Protein AF-A0A7R8W9M3-F1 (afdb_monomer)

Sequence (326 aa):
MIRNVHEIPLLMRVLDDRVNYGVFLDDASSVLLLQHLIQRENFGDAARASTFLMLQEELDLNPMATTLSLLACHLAVRRGSAVEADEGAKPGLFWEYEEPPAEEEDEENVEYRKIKALESNALLNHPLWLARVEGVRNSLKGVHKGPGASRELSFMSIPYFDDHFDLRQPRHLVGKTLVEVCPVIPDLPVGDDSTKATLVASSKLLGFALWEKKDLLLKAVEDAKTTPVHPDIQQVLGQYIEGIEDDLKELKVDPSLPNPEEMCLSLHKEMEALHGEKVVQEIGELYDEFVARRKREVARELEATKLRSRMEKVKETKEELLDKER

Structure (mmCIF, N/CA/C/O backbone):
data_AF-A0A7R8W9M3-F1
#
_entry.id   AF-A0A7R8W9M3-F1
#
loop_
_atom_site.group_PDB
_atom_site.id
_atom_site.type_symbol
_atom_site.label_atom_id
_atom_site.label_alt_id
_atom_site.label_comp_id
_atom_site.label_asym_id
_atom_site.label_entity_id
_atom_site.label_seq_id
_atom_site.pdbx_PDB_ins_code
_atom_site.Cartn_x
_atom_site.Cartn_y
_atom_site.Cartn_z
_atom_site.occupancy
_atom_site.B_iso_or_equiv
_atom_site.auth_seq_id
_atom_site.auth_comp_id
_atom_site.auth_asym_id
_atom_site.auth_atom_id
_atom_site.pdbx_PDB_model_num
ATOM 1 N N . MET A 1 1 ? 6.660 10.475 -12.262 1.00 42.34 1 MET A N 1
ATOM 2 C CA . MET A 1 1 ? 5.883 11.707 -12.557 1.00 42.34 1 MET A CA 1
ATOM 3 C C . MET A 1 1 ? 4.853 11.407 -13.647 1.00 42.34 1 MET A C 1
ATOM 5 O O . MET A 1 1 ? 5.141 11.610 -14.820 1.00 42.34 1 MET A O 1
ATOM 9 N N . ILE A 1 2 ? 3.684 10.892 -13.258 1.00 39.78 2 ILE A N 1
ATOM 10 C CA . ILE A 1 2 ? 2.547 10.630 -14.161 1.00 39.78 2 ILE A CA 1
ATOM 11 C C . ILE A 1 2 ? 1.948 11.990 -14.546 1.00 39.78 2 ILE A C 1
ATOM 13 O O . ILE A 1 2 ? 1.657 12.788 -13.651 1.00 39.78 2 ILE A O 1
ATOM 17 N N . ARG A 1 3 ? 1.846 12.312 -15.843 1.00 42.97 3 ARG A N 1
ATOM 18 C CA . ARG A 1 3 ? 1.482 13.677 -16.286 1.00 42.97 3 ARG A CA 1
ATOM 19 C C . ARG A 1 3 ? 0.061 13.790 -16.819 1.00 42.97 3 ARG A C 1
ATOM 21 O O . ARG A 1 3 ? -0.487 14.887 -16.751 1.00 42.97 3 ARG A O 1
ATOM 28 N N . ASN A 1 4 ? -0.555 12.701 -17.273 1.00 46.53 4 ASN A N 1
ATOM 29 C CA . ASN A 1 4 ? -1.932 12.717 -17.764 1.00 46.53 4 ASN A CA 1
ATOM 30 C C . ASN A 1 4 ? -2.865 11.924 -16.838 1.00 46.53 4 ASN A C 1
ATOM 32 O O . ASN A 1 4 ? -2.489 10.901 -16.275 1.00 46.53 4 ASN A O 1
ATOM 36 N N . VAL A 1 5 ? -4.112 12.379 -16.683 1.00 47.56 5 VAL A N 1
ATOM 37 C CA . VAL A 1 5 ? -5.127 11.666 -15.877 1.00 47.56 5 VAL A CA 1
ATOM 38 C C . VAL A 1 5 ? -5.456 10.297 -16.492 1.00 47.56 5 VAL A C 1
ATOM 40 O O . VAL A 1 5 ? -5.626 9.319 -15.774 1.00 47.56 5 VAL A O 1
ATOM 43 N N . HIS A 1 6 ? -5.426 10.206 -17.824 1.00 54.31 6 HIS A N 1
ATOM 44 C CA . HIS A 1 6 ? -5.689 8.987 -18.597 1.00 54.31 6 HIS A CA 1
ATOM 45 C C . HIS A 1 6 ? -4.606 7.892 -18.474 1.00 54.31 6 HIS A C 1
ATOM 47 O O . HIS A 1 6 ? -4.793 6.802 -19.003 1.00 54.31 6 HIS A O 1
ATOM 53 N N . GLU A 1 7 ? -3.478 8.157 -17.804 1.00 75.44 7 GLU A N 1
ATOM 54 C CA . GLU A 1 7 ? -2.388 7.181 -17.627 1.00 75.44 7 GLU A CA 1
ATOM 55 C C . GLU A 1 7 ? -2.616 6.236 -16.432 1.00 75.44 7 GLU A C 1
ATOM 57 O O . GLU A 1 7 ? -2.042 5.149 -16.415 1.00 75.44 7 GLU A O 1
ATOM 62 N N . ILE A 1 8 ? -3.464 6.603 -15.458 1.00 82.69 8 ILE A N 1
ATOM 63 C CA . ILE A 1 8 ? -3.696 5.781 -14.254 1.00 82.69 8 ILE A CA 1
ATOM 64 C C . ILE A 1 8 ? -4.368 4.436 -14.589 1.00 82.69 8 ILE A C 1
ATOM 66 O O . ILE A 1 8 ? -3.792 3.421 -14.212 1.00 82.69 8 ILE A O 1
ATOM 70 N N . PRO A 1 9 ? -5.489 4.357 -15.340 1.00 82.62 9 PRO A N 1
ATOM 71 C CA . PRO A 1 9 ? -6.129 3.066 -15.628 1.00 82.62 9 PRO A CA 1
ATOM 72 C C . PRO A 1 9 ? -5.221 2.097 -16.400 1.00 82.62 9 PRO A C 1
ATOM 74 O O . PRO A 1 9 ? -5.269 0.889 -16.184 1.00 82.62 9 PRO A O 1
ATOM 77 N N . LEU A 1 10 ? -4.347 2.626 -17.266 1.00 84.75 10 LEU A N 1
ATOM 78 C CA . LEU A 1 10 ? -3.336 1.831 -17.964 1.00 84.75 10 LEU A CA 1
ATOM 79 C C . LEU A 1 10 ? -2.267 1.296 -16.999 1.00 84.75 10 LEU A C 1
ATOM 81 O O . LEU A 1 10 ? -1.877 0.138 -17.119 1.00 84.75 10 LEU A O 1
ATOM 85 N N . LEU A 1 11 ? -1.809 2.112 -16.044 1.00 87.56 11 LEU A N 1
ATOM 86 C CA . LEU A 1 11 ? -0.865 1.672 -15.016 1.00 87.56 11 LEU A CA 1
ATOM 87 C C . LEU A 1 11 ? -1.485 0.614 -14.095 1.00 87.56 11 LEU A C 1
ATOM 89 O O . LEU A 1 11 ? -0.842 -0.401 -13.851 1.00 87.56 11 LEU A O 1
ATOM 93 N N . MET A 1 12 ? -2.725 0.808 -13.633 1.00 87.56 12 MET A N 1
ATOM 94 C CA . MET A 1 12 ? -3.391 -0.178 -12.774 1.00 87.56 12 MET A CA 1
ATOM 95 C C . MET A 1 12 ? -3.544 -1.518 -13.503 1.00 87.56 12 MET A C 1
ATOM 97 O O . MET A 1 12 ? -3.095 -2.527 -12.974 1.00 87.56 12 MET A O 1
ATOM 101 N N . ARG A 1 13 ? -3.998 -1.518 -14.768 1.00 85.56 13 ARG A N 1
ATOM 102 C CA . ARG A 1 13 ? -4.059 -2.729 -15.613 1.00 85.56 13 ARG A CA 1
ATOM 103 C C . ARG A 1 13 ? -2.704 -3.437 -15.767 1.00 85.56 13 ARG A C 1
ATOM 105 O O . ARG A 1 13 ? -2.656 -4.663 -15.782 1.00 85.56 13 ARG A O 1
ATOM 112 N N . VAL A 1 14 ? -1.608 -2.685 -15.885 1.00 86.12 14 VAL A N 1
ATOM 113 C CA . VAL A 1 14 ? -0.243 -3.242 -15.979 1.00 86.12 14 VAL A CA 1
ATOM 114 C C . VAL A 1 14 ? 0.230 -3.865 -14.657 1.00 86.12 14 VAL A C 1
ATOM 116 O O . VAL A 1 14 ? 1.037 -4.788 -14.689 1.00 86.12 14 VAL A O 1
ATOM 119 N N . LEU A 1 15 ? -0.273 -3.399 -13.509 1.00 88.69 15 LEU A N 1
ATOM 120 C CA . LEU A 1 15 ? 0.052 -3.938 -12.180 1.00 88.69 15 LEU A CA 1
ATOM 121 C C . LEU A 1 15 ? -0.881 -5.092 -11.756 1.00 88.69 15 LEU A C 1
ATOM 123 O O . LEU A 1 15 ? -0.443 -6.037 -11.090 1.00 88.69 15 LEU A O 1
ATOM 127 N N . ASP A 1 16 ? -2.147 -5.057 -12.184 1.00 84.38 16 ASP A N 1
ATOM 128 C CA . ASP A 1 16 ? -3.073 -6.189 -12.086 1.00 84.38 16 ASP A CA 1
ATOM 129 C C . ASP A 1 16 ? -2.479 -7.412 -12.815 1.00 84.38 16 ASP A C 1
ATOM 131 O O . ASP A 1 16 ? -2.391 -8.486 -12.218 1.00 84.38 16 ASP A O 1
ATOM 135 N N . ASP A 1 17 ? -1.931 -7.218 -14.026 1.00 82.62 17 ASP A N 1
ATOM 136 C CA . ASP A 1 17 ? -1.156 -8.223 -14.778 1.00 82.62 17 ASP A CA 1
ATOM 137 C C . ASP A 1 17 ? 0.379 -8.008 -14.709 1.00 82.62 17 ASP A C 1
ATOM 139 O O . ASP A 1 17 ? 1.125 -8.117 -15.690 1.00 82.62 17 ASP A O 1
ATOM 143 N N . ARG A 1 18 ? 0.885 -7.714 -13.504 1.00 85.12 18 ARG A N 1
ATOM 144 C CA . ARG A 1 18 ? 2.330 -7.553 -13.229 1.00 85.12 18 ARG A CA 1
ATOM 145 C C . ARG A 1 18 ? 3.194 -8.736 -13.675 1.00 85.12 18 ARG A C 1
ATOM 147 O O . ARG A 1 18 ? 4.379 -8.548 -13.948 1.00 85.12 18 ARG A O 1
ATOM 154 N N . VAL A 1 19 ? 2.619 -9.940 -13.766 1.00 81.88 19 VAL A N 1
ATOM 155 C CA . VAL A 1 19 ? 3.333 -11.169 -14.142 1.00 81.88 19 VAL A CA 1
ATOM 156 C C . VAL A 1 19 ? 3.655 -11.188 -15.637 1.00 81.88 19 VAL A C 1
ATOM 158 O O . VAL A 1 19 ? 4.823 -11.368 -15.983 1.00 81.88 19 VAL A O 1
ATOM 161 N N . ASN A 1 20 ? 2.679 -10.940 -16.521 1.00 80.94 20 ASN A N 1
ATOM 162 C CA . ASN A 1 20 ? 2.933 -10.940 -17.967 1.00 80.94 20 ASN A CA 1
ATOM 163 C C . ASN A 1 20 ? 3.687 -9.684 -18.424 1.00 80.94 20 ASN A C 1
ATOM 165 O O . ASN A 1 20 ? 4.543 -9.762 -19.308 1.00 80.94 20 ASN A O 1
ATOM 169 N N . TYR A 1 21 ? 3.420 -8.525 -17.808 1.00 82.50 21 TYR A N 1
ATOM 170 C CA . TYR A 1 21 ? 4.165 -7.296 -18.107 1.00 82.50 21 TYR A CA 1
ATOM 171 C C . TYR A 1 21 ? 5.568 -7.262 -17.479 1.00 82.50 21 TYR A C 1
ATOM 173 O O . TYR A 1 21 ? 6.423 -6.508 -17.951 1.00 82.50 21 TYR A O 1
ATOM 181 N N . GLY A 1 22 ? 5.826 -8.055 -16.433 1.00 85.12 22 GLY A N 1
ATOM 182 C CA . GLY A 1 22 ? 7.075 -8.021 -15.667 1.00 85.12 22 GLY A CA 1
ATOM 183 C C . GLY A 1 22 ? 7.287 -6.704 -14.908 1.00 85.12 22 GLY A C 1
ATOM 184 O O . GLY A 1 22 ? 8.431 -6.282 -14.727 1.00 85.12 22 GLY A O 1
ATOM 185 N N . VAL A 1 23 ? 6.199 -6.027 -14.520 1.00 86.88 23 VAL A N 1
ATOM 186 C CA . VAL A 1 23 ? 6.211 -4.705 -13.872 1.00 86.88 23 VAL A CA 1
ATOM 187 C C . VAL A 1 23 ? 5.703 -4.834 -12.444 1.00 86.88 23 VAL A C 1
ATOM 189 O O . VAL A 1 23 ? 4.504 -4.890 -12.195 1.00 86.88 23 VAL A O 1
ATOM 192 N N . PHE A 1 24 ? 6.648 -4.851 -11.517 1.00 88.75 24 PHE A N 1
ATOM 193 C CA . PHE A 1 24 ? 6.421 -4.849 -10.077 1.00 88.75 24 PHE A CA 1
ATOM 194 C C . PHE A 1 24 ? 6.578 -3.422 -9.538 1.00 88.75 24 PHE A C 1
ATOM 196 O O . PHE A 1 24 ? 7.107 -2.549 -10.238 1.00 88.75 24 PHE A O 1
ATOM 203 N N . LEU A 1 25 ? 6.077 -3.161 -8.330 1.00 88.69 25 LEU A N 1
ATOM 204 C CA . LEU A 1 25 ? 6.383 -1.900 -7.653 1.00 88.69 25 LEU A CA 1
ATOM 205 C C . LEU A 1 25 ? 7.776 -2.005 -7.013 1.00 88.69 25 LEU A C 1
ATOM 207 O O . LEU A 1 25 ? 8.349 -3.083 -6.916 1.00 88.69 25 LEU A O 1
ATOM 211 N N . ASP A 1 26 ? 8.340 -0.860 -6.647 1.00 86.56 26 ASP A N 1
ATOM 212 C CA . ASP A 1 26 ? 9.537 -0.768 -5.815 1.00 86.56 26 ASP A CA 1
ATOM 213 C C . ASP A 1 26 ? 9.302 0.281 -4.718 1.00 86.56 26 ASP A C 1
ATOM 215 O O . ASP A 1 26 ? 8.290 0.996 -4.729 1.00 86.56 26 ASP A O 1
ATOM 219 N N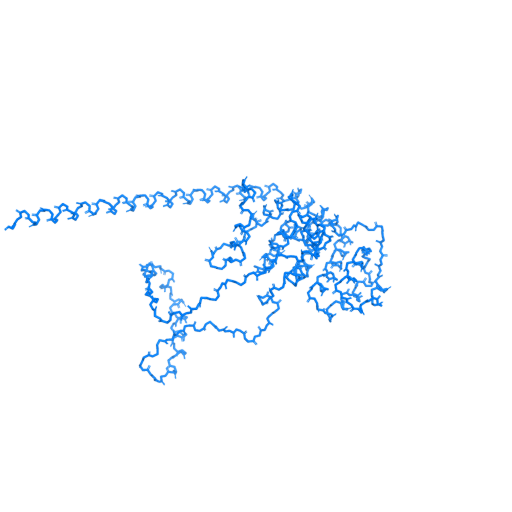 . ASP A 1 27 ? 10.229 0.394 -3.769 1.00 83.50 27 ASP A N 1
ATOM 220 C CA . ASP A 1 27 ? 10.124 1.298 -2.617 1.00 83.50 27 ASP A CA 1
ATOM 221 C C . ASP A 1 27 ? 9.813 2.757 -2.974 1.00 83.50 27 ASP A C 1
ATOM 223 O O . ASP A 1 27 ? 9.084 3.459 -2.268 1.00 83.50 27 ASP A O 1
ATOM 227 N N . ALA A 1 28 ? 10.377 3.215 -4.086 1.00 84.75 28 ALA A N 1
ATOM 228 C CA . ALA A 1 28 ? 10.216 4.562 -4.604 1.00 84.75 28 ALA A CA 1
ATOM 229 C C . ALA A 1 28 ? 8.865 4.727 -5.321 1.00 84.75 28 ALA A C 1
ATOM 231 O O . ALA A 1 28 ? 8.142 5.708 -5.121 1.00 84.75 28 ALA A O 1
ATOM 232 N N . SER A 1 29 ? 8.519 3.763 -6.171 1.00 87.25 29 SER A N 1
ATOM 233 C CA . SER A 1 29 ? 7.345 3.793 -7.044 1.00 87.25 29 SER A CA 1
ATOM 234 C C . SER A 1 29 ? 6.049 3.542 -6.280 1.00 87.25 29 SER A C 1
ATOM 236 O O . SER A 1 29 ? 5.032 4.150 -6.609 1.00 87.25 29 SER A O 1
ATOM 238 N N . SER A 1 30 ? 6.084 2.701 -5.245 1.00 90.38 30 SER A N 1
ATOM 239 C CA . SER A 1 30 ? 4.962 2.427 -4.342 1.00 90.38 30 SER A CA 1
ATOM 240 C C . SER A 1 30 ? 4.532 3.683 -3.578 1.00 90.38 30 SER A C 1
ATOM 242 O O . SER A 1 30 ? 3.376 4.097 -3.681 1.00 90.38 30 SER A O 1
ATOM 244 N N . VAL A 1 31 ? 5.475 4.355 -2.907 1.00 90.88 31 VAL A N 1
ATOM 245 C CA . VAL A 1 31 ? 5.261 5.636 -2.212 1.00 90.88 31 VAL A CA 1
ATOM 246 C C . VAL A 1 31 ? 4.723 6.694 -3.178 1.00 90.88 31 VAL A C 1
ATOM 248 O O . VAL A 1 31 ? 3.692 7.309 -2.903 1.00 90.88 31 VAL A O 1
ATOM 251 N N . LEU A 1 32 ? 5.364 6.872 -4.340 1.00 89.81 32 LEU A N 1
ATOM 252 C CA . LEU A 1 32 ? 4.928 7.847 -5.347 1.00 89.81 32 LEU A CA 1
ATOM 253 C C . LEU A 1 32 ? 3.525 7.557 -5.901 1.00 89.81 32 LEU A C 1
ATOM 255 O O . LEU A 1 32 ? 2.772 8.499 -6.154 1.00 89.81 32 LEU A O 1
ATOM 259 N N . LEU A 1 33 ? 3.169 6.287 -6.113 1.00 91.69 33 LEU A N 1
ATOM 260 C CA . LEU A 1 33 ? 1.856 5.887 -6.621 1.00 91.69 33 LEU A CA 1
ATOM 261 C C . LEU A 1 33 ? 0.769 6.107 -5.564 1.00 91.69 33 LEU A C 1
ATOM 263 O O . LEU A 1 33 ? -0.219 6.787 -5.843 1.00 91.69 33 LEU A O 1
ATOM 267 N N . LEU A 1 34 ? 0.972 5.598 -4.347 1.00 93.00 34 LEU A N 1
ATOM 268 C CA . LEU A 1 34 ? 0.023 5.739 -3.242 1.00 93.00 34 LEU A CA 1
ATOM 269 C C . LEU A 1 34 ? -0.213 7.213 -2.892 1.00 93.00 34 LEU A C 1
ATOM 271 O O . LEU A 1 34 ? -1.363 7.650 -2.827 1.00 93.00 34 LEU A O 1
ATOM 275 N N . GLN A 1 35 ? 0.855 8.007 -2.746 1.00 92.50 35 GLN A N 1
ATOM 276 C CA . GLN A 1 35 ? 0.739 9.433 -2.437 1.00 92.50 35 GLN A CA 1
ATOM 277 C C . GLN A 1 35 ? -0.014 10.187 -3.551 1.00 92.50 35 GLN A C 1
ATOM 279 O O . GLN A 1 35 ? -0.889 10.999 -3.257 1.00 92.50 35 GLN A O 1
ATOM 284 N N . HIS A 1 36 ? 0.249 9.876 -4.828 1.00 91.31 36 HIS A N 1
ATOM 285 C CA . HIS A 1 36 ? -0.440 10.487 -5.972 1.00 91.31 36 HIS A CA 1
ATOM 286 C C . HIS A 1 36 ? -1.930 10.116 -6.067 1.00 91.31 36 HIS A C 1
ATOM 288 O O . HIS A 1 36 ? -2.743 10.956 -6.456 1.00 91.31 36 HIS A O 1
ATOM 294 N N . LEU A 1 37 ? -2.298 8.878 -5.723 1.00 90.69 37 LEU A N 1
ATOM 295 C CA . LEU A 1 37 ? -3.688 8.412 -5.741 1.00 90.69 37 LEU A CA 1
ATOM 296 C C . LEU A 1 37 ? -4.494 8.993 -4.570 1.00 90.69 37 LEU A C 1
ATOM 298 O O . LEU A 1 37 ? -5.593 9.503 -4.788 1.00 90.69 37 LEU A O 1
ATOM 302 N N . ILE A 1 38 ? -3.916 9.027 -3.362 1.00 90.81 38 ILE A N 1
ATOM 303 C CA . ILE A 1 38 ? -4.526 9.656 -2.177 1.00 90.81 38 ILE A CA 1
ATOM 304 C C . ILE A 1 38 ? -4.704 11.169 -2.390 1.00 90.81 38 ILE A C 1
ATOM 306 O O . ILE A 1 38 ? -5.781 11.695 -2.120 1.00 90.81 38 ILE A O 1
ATOM 310 N N . GLN A 1 39 ? -3.707 11.868 -2.953 1.00 90.50 39 GLN A N 1
ATOM 311 C CA . GLN A 1 39 ? -3.808 13.297 -3.312 1.00 90.50 39 GLN A CA 1
ATOM 312 C C . GLN A 1 39 ? -4.867 13.601 -4.390 1.00 90.50 39 GLN A C 1
ATOM 314 O O . GLN A 1 39 ? -5.229 14.762 -4.578 1.00 90.50 39 GLN A O 1
ATOM 319 N N . ARG A 1 40 ? -5.349 12.583 -5.114 1.00 87.81 40 ARG A N 1
ATOM 320 C CA . ARG A 1 40 ? -6.424 12.683 -6.116 1.00 87.81 40 ARG A CA 1
ATOM 321 C C . ARG A 1 40 ? -7.765 12.135 -5.625 1.00 87.81 40 ARG A C 1
ATOM 323 O O . ARG A 1 40 ? -8.676 11.989 -6.431 1.00 87.81 40 ARG A O 1
ATOM 330 N N . GLU A 1 41 ? -7.864 11.800 -4.339 1.00 88.44 41 GLU A N 1
ATOM 331 C CA . GLU A 1 41 ? -9.035 11.179 -3.703 1.00 88.44 41 GLU A CA 1
ATOM 332 C C . GLU A 1 41 ? -9.476 9.839 -4.336 1.00 88.44 41 GLU A C 1
ATOM 334 O O . GLU A 1 41 ? -10.544 9.306 -4.033 1.00 88.44 41 GLU A O 1
ATOM 339 N N . ASN A 1 42 ? -8.614 9.225 -5.160 1.00 87.50 42 ASN A N 1
ATOM 340 C CA . ASN A 1 42 ? -8.830 7.897 -5.729 1.00 87.50 42 ASN A CA 1
ATOM 341 C C . ASN A 1 42 ? -8.380 6.826 -4.725 1.00 87.50 42 ASN A C 1
ATOM 343 O O . ASN A 1 42 ? -7.365 6.143 -4.889 1.00 87.50 42 ASN A O 1
ATOM 347 N N . PHE A 1 43 ? -9.146 6.711 -3.641 1.00 88.62 43 PHE A N 1
ATOM 348 C CA . PHE A 1 43 ? -8.869 5.764 -2.563 1.00 88.62 43 PHE A CA 1
ATOM 349 C C . PHE A 1 43 ? -9.020 4.303 -3.022 1.00 88.62 43 PHE A C 1
ATOM 351 O O . PHE A 1 43 ? -8.324 3.433 -2.507 1.00 88.62 43 PHE A O 1
ATOM 358 N N . GLY A 1 44 ? -9.868 4.035 -4.026 1.00 86.44 44 GLY A N 1
ATOM 359 C CA . GLY A 1 44 ? -10.060 2.699 -4.599 1.00 86.44 44 GLY A CA 1
ATOM 360 C C . GLY A 1 44 ? -8.785 2.144 -5.238 1.00 86.44 44 GLY A C 1
ATOM 361 O O . GLY A 1 44 ? -8.326 1.068 -4.852 1.00 86.44 44 GLY A O 1
ATOM 362 N N . ASP A 1 45 ? -8.160 2.898 -6.148 1.00 88.69 45 ASP A N 1
ATOM 363 C CA . ASP A 1 45 ? -6.888 2.476 -6.745 1.00 88.69 45 ASP A CA 1
ATOM 364 C C . ASP A 1 45 ? -5.712 2.573 -5.762 1.00 88.69 45 ASP A C 1
ATOM 366 O O . ASP A 1 45 ? -4.755 1.808 -5.879 1.00 88.69 45 ASP A O 1
ATOM 370 N N . ALA A 1 46 ? -5.765 3.464 -4.763 1.00 91.75 46 ALA A N 1
ATOM 371 C CA . ALA A 1 46 ? -4.757 3.493 -3.700 1.00 91.75 46 ALA A CA 1
ATOM 372 C C . ALA A 1 46 ? -4.789 2.196 -2.868 1.00 91.75 46 ALA A C 1
ATOM 374 O O . ALA A 1 46 ? -3.745 1.607 -2.576 1.00 91.75 46 ALA A O 1
ATOM 375 N N . ALA A 1 47 ? -5.984 1.695 -2.541 1.00 92.06 47 ALA A N 1
ATOM 376 C CA . ALA A 1 47 ? -6.141 0.391 -1.908 1.00 92.06 47 ALA A CA 1
ATOM 377 C C . ALA A 1 47 ? -5.697 -0.751 -2.846 1.00 92.06 47 ALA A C 1
ATOM 379 O O . ALA A 1 47 ? -4.968 -1.628 -2.391 1.00 92.06 47 ALA A O 1
ATOM 380 N N . ARG A 1 48 ? -5.999 -0.704 -4.157 1.00 90.44 48 ARG A N 1
ATOM 381 C CA . ARG A 1 48 ? -5.435 -1.645 -5.157 1.00 90.44 48 ARG A CA 1
ATOM 382 C C . ARG A 1 48 ? -3.907 -1.683 -5.110 1.00 90.44 48 ARG A C 1
ATOM 384 O O . ARG A 1 48 ? -3.335 -2.757 -4.931 1.00 90.44 48 ARG A O 1
ATOM 391 N N . ALA A 1 49 ? -3.250 -0.527 -5.185 1.00 92.25 49 ALA A N 1
ATOM 392 C CA . ALA A 1 49 ? -1.793 -0.432 -5.096 1.00 92.25 49 ALA A CA 1
ATOM 393 C C . ALA A 1 49 ? -1.250 -1.036 -3.786 1.00 92.25 49 ALA A C 1
ATOM 395 O O . ALA A 1 49 ? -0.255 -1.756 -3.814 1.00 92.25 49 ALA A O 1
ATOM 396 N N . SER A 1 50 ? -1.952 -0.828 -2.667 1.00 93.69 50 SER A N 1
ATOM 397 C CA . SER A 1 50 ? -1.622 -1.425 -1.362 1.00 93.69 50 SER A CA 1
ATOM 398 C C . SER A 1 50 ? -1.696 -2.959 -1.385 1.00 93.69 50 SER A C 1
ATOM 400 O O . SER A 1 50 ? -0.802 -3.631 -0.870 1.00 93.69 50 SER A O 1
ATOM 402 N N . THR A 1 51 ? -2.720 -3.534 -2.034 1.00 92.00 51 THR A N 1
ATOM 403 C CA . THR A 1 51 ? -2.850 -4.999 -2.163 1.00 92.00 51 THR A CA 1
ATOM 404 C C . THR A 1 51 ? -1.733 -5.619 -2.997 1.00 92.00 51 THR A C 1
ATOM 406 O O . THR A 1 51 ? -1.345 -6.752 -2.733 1.00 92.00 51 THR A O 1
ATOM 409 N N . PHE A 1 52 ? -1.151 -4.888 -3.954 1.00 91.69 52 PHE A N 1
ATOM 410 C CA . PHE A 1 52 ? 0.011 -5.391 -4.684 1.00 91.69 52 PHE A CA 1
ATOM 411 C C . PHE A 1 52 ? 1.236 -5.522 -3.776 1.00 91.69 52 PHE A C 1
ATOM 413 O O . PHE A 1 52 ? 1.943 -6.514 -3.900 1.00 91.69 52 PHE A O 1
ATOM 420 N N . LEU A 1 53 ? 1.484 -4.580 -2.858 1.00 91.81 53 LEU A N 1
ATOM 421 C CA . LEU 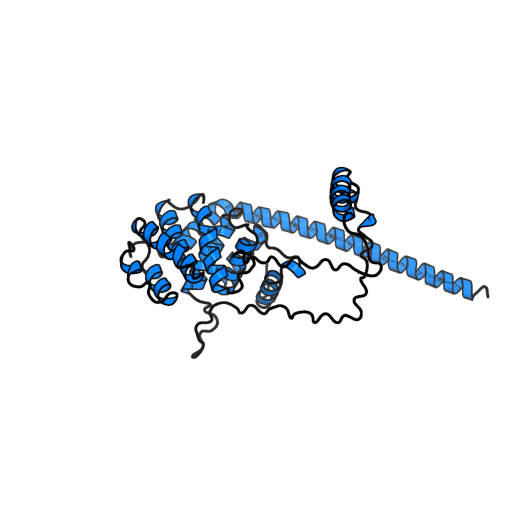A 1 53 ? 2.611 -4.658 -1.910 1.00 91.81 53 LEU A CA 1
ATOM 422 C C . LEU A 1 53 ? 2.447 -5.824 -0.925 1.00 91.81 53 LEU A C 1
ATOM 424 O O . LEU A 1 53 ? 3.414 -6.514 -0.617 1.00 91.81 53 LEU A O 1
ATOM 428 N N . MET A 1 54 ? 1.207 -6.088 -0.496 1.00 91.31 54 MET A N 1
ATOM 429 C CA . MET A 1 54 ? 0.852 -7.283 0.279 1.00 91.31 54 MET A CA 1
ATOM 430 C C . MET A 1 54 ? 1.179 -8.570 -0.497 1.00 91.31 54 MET A C 1
ATOM 432 O O . MET A 1 54 ? 1.893 -9.421 0.019 1.00 91.31 54 MET A O 1
ATOM 436 N N . LEU A 1 55 ? 0.765 -8.654 -1.768 1.00 89.06 55 LEU A N 1
ATOM 437 C CA . LEU A 1 55 ? 1.046 -9.779 -2.678 1.00 89.06 55 LEU A CA 1
ATOM 438 C C . LEU A 1 55 ? 2.502 -9.848 -3.196 1.00 89.06 55 LEU A C 1
ATOM 440 O O . LEU A 1 55 ? 2.810 -10.697 -4.034 1.00 89.06 55 LEU A O 1
ATOM 444 N N . GLN A 1 56 ? 3.374 -8.934 -2.764 1.00 89.06 56 GLN A N 1
ATOM 445 C CA . GLN A 1 56 ? 4.823 -8.942 -3.017 1.00 89.06 56 GLN A CA 1
ATOM 446 C C . GLN A 1 56 ? 5.627 -9.168 -1.720 1.00 89.06 56 GLN A C 1
ATOM 448 O O . GLN A 1 56 ? 6.846 -9.278 -1.789 1.00 89.06 56 GLN A O 1
ATOM 453 N N . GLU A 1 57 ? 4.956 -9.269 -0.563 1.00 87.62 57 GLU A N 1
ATOM 454 C CA . GLU A 1 57 ? 5.564 -9.368 0.774 1.00 87.62 57 GLU A CA 1
ATOM 455 C C . GLU A 1 57 ? 6.526 -8.197 1.105 1.00 87.62 57 GLU A C 1
ATOM 457 O O . GLU A 1 57 ? 7.519 -8.382 1.796 1.00 87.62 57 GLU A O 1
ATOM 462 N N . GLU A 1 58 ? 6.224 -6.973 0.637 1.00 83.31 58 GLU A N 1
ATOM 463 C CA . GLU A 1 58 ? 7.071 -5.769 0.832 1.00 83.31 58 GLU A CA 1
ATOM 464 C C . GLU A 1 58 ? 6.592 -4.823 1.959 1.00 83.31 58 GLU A C 1
ATOM 466 O O . GLU A 1 58 ? 7.173 -3.760 2.192 1.00 83.31 58 GLU A O 1
ATOM 471 N N . LEU A 1 59 ? 5.503 -5.164 2.661 1.00 76.81 59 LEU A N 1
ATOM 472 C CA . LEU A 1 59 ? 4.852 -4.272 3.638 1.00 76.81 59 LEU A CA 1
ATOM 473 C C . LEU A 1 59 ? 5.676 -3.991 4.908 1.00 76.81 59 LEU A C 1
ATOM 475 O O . LEU A 1 59 ? 5.375 -3.020 5.609 1.00 76.81 59 LEU A O 1
ATOM 479 N N . ASP A 1 60 ? 6.680 -4.814 5.208 1.00 74.56 60 ASP A N 1
ATOM 480 C CA . ASP A 1 60 ? 7.626 -4.661 6.320 1.00 74.56 60 ASP A CA 1
ATOM 481 C C . ASP A 1 60 ? 8.911 -3.912 5.920 1.00 74.56 60 ASP A C 1
ATOM 483 O O . ASP A 1 60 ? 9.535 -3.265 6.764 1.00 74.56 60 ASP A O 1
ATOM 487 N N . LEU A 1 61 ? 9.282 -3.939 4.635 1.00 70.94 61 LEU A N 1
ATOM 488 C CA . LEU A 1 61 ? 10.499 -3.309 4.113 1.00 70.94 61 LEU A CA 1
ATOM 489 C C . LEU A 1 61 ? 10.436 -1.773 4.130 1.00 70.94 61 LEU A C 1
ATOM 491 O O . LEU A 1 61 ? 11.458 -1.113 4.338 1.00 70.94 61 LEU A O 1
ATOM 495 N N . ASN A 1 62 ? 9.248 -1.192 3.922 1.00 82.88 62 ASN A N 1
ATOM 496 C CA . ASN A 1 62 ? 9.099 0.234 3.622 1.00 82.88 62 ASN A CA 1
ATOM 497 C C . ASN A 1 62 ? 8.031 0.953 4.464 1.00 82.88 62 ASN A C 1
ATOM 499 O O . ASN A 1 62 ? 6.919 1.189 3.988 1.00 82.88 62 ASN A O 1
ATOM 503 N N . PRO A 1 63 ? 8.388 1.433 5.669 1.00 88.12 63 PRO A N 1
ATOM 504 C CA . PRO A 1 63 ? 7.510 2.203 6.558 1.00 88.12 63 PRO A CA 1
ATOM 505 C C . PRO A 1 63 ? 6.746 3.396 5.936 1.00 88.12 63 PRO A C 1
ATOM 507 O O . PRO A 1 63 ? 5.667 3.762 6.417 1.00 88.12 63 PRO A O 1
ATOM 510 N N . MET A 1 64 ? 7.258 4.020 4.864 1.00 89.56 64 MET A N 1
ATOM 511 C CA . MET A 1 64 ? 6.534 5.074 4.132 1.00 89.56 64 MET A CA 1
ATOM 512 C C . MET A 1 64 ? 5.395 4.477 3.293 1.00 89.56 64 MET A C 1
ATOM 514 O O . MET A 1 64 ? 4.265 4.963 3.360 1.00 89.56 64 MET A O 1
ATOM 518 N N . ALA A 1 65 ? 5.662 3.395 2.558 1.00 91.31 65 ALA A N 1
ATOM 519 C CA . ALA A 1 65 ? 4.639 2.653 1.828 1.00 91.31 65 ALA A CA 1
ATOM 520 C C . ALA A 1 65 ? 3.650 1.952 2.778 1.00 91.31 65 ALA A C 1
ATOM 522 O O . ALA A 1 65 ? 2.452 1.958 2.500 1.00 91.31 65 ALA A O 1
ATOM 523 N N . THR A 1 66 ? 4.100 1.437 3.930 1.00 91.94 66 THR A N 1
ATOM 524 C CA . THR A 1 66 ? 3.249 0.840 4.976 1.00 91.94 66 THR A CA 1
ATOM 525 C C . THR A 1 66 ? 2.228 1.850 5.510 1.00 91.94 66 THR A C 1
ATOM 527 O O . THR A 1 66 ? 1.029 1.571 5.526 1.00 91.94 66 THR A O 1
ATOM 530 N N . THR A 1 67 ? 2.673 3.052 5.906 1.00 93.69 67 THR A N 1
ATOM 531 C CA . THR A 1 67 ? 1.774 4.098 6.437 1.00 93.69 67 THR A CA 1
ATOM 532 C C . THR A 1 67 ? 0.815 4.643 5.377 1.00 93.69 67 THR A C 1
ATOM 534 O O . THR A 1 67 ? -0.367 4.836 5.671 1.00 93.69 67 THR A O 1
ATOM 537 N N . LEU A 1 68 ? 1.273 4.809 4.130 1.00 94.31 68 LEU A N 1
ATOM 538 C CA . LEU A 1 68 ? 0.407 5.158 2.997 1.00 94.31 68 LEU A CA 1
ATOM 539 C C . LEU A 1 68 ? -0.620 4.063 2.676 1.00 94.31 68 LEU A C 1
ATOM 541 O O . LEU A 1 68 ? -1.771 4.387 2.396 1.00 94.31 68 LEU A O 1
ATOM 545 N N . SER A 1 69 ? -0.232 2.788 2.740 1.00 94.56 69 SER A N 1
ATOM 546 C CA . SER A 1 69 ? -1.116 1.649 2.453 1.00 94.56 69 SER A CA 1
ATOM 547 C C . SER A 1 69 ? -2.217 1.509 3.499 1.00 94.56 69 SER A C 1
ATOM 549 O O . SER A 1 69 ? -3.385 1.303 3.168 1.00 94.56 69 SER A O 1
ATOM 551 N N . LEU A 1 70 ? -1.861 1.690 4.772 1.00 94.12 70 LEU A N 1
ATOM 552 C CA . LEU A 1 70 ? -2.802 1.683 5.887 1.00 94.12 70 LEU A CA 1
ATOM 553 C C . LEU A 1 70 ? -3.812 2.837 5.764 1.00 94.12 70 LEU A C 1
ATOM 555 O O . LEU A 1 70 ? -5.022 2.613 5.850 1.00 94.12 70 LEU A O 1
ATOM 559 N N . LEU A 1 71 ? -3.325 4.048 5.459 1.00 94.75 71 LEU A N 1
ATOM 560 C CA . LEU A 1 71 ? -4.156 5.220 5.172 1.00 94.75 71 LEU A CA 1
ATOM 561 C C . LEU A 1 71 ? -5.088 4.979 3.971 1.00 94.75 71 LEU A C 1
ATOM 563 O O . LEU A 1 71 ? -6.285 5.245 4.066 1.00 94.75 71 LEU A O 1
ATOM 567 N N . ALA A 1 72 ? -4.565 4.442 2.865 1.00 93.38 72 ALA A N 1
ATOM 568 C CA . ALA A 1 72 ? -5.334 4.127 1.663 1.00 93.38 72 ALA A CA 1
ATOM 569 C C . ALA A 1 72 ? -6.465 3.129 1.941 1.00 93.38 72 ALA A C 1
ATOM 571 O O . ALA A 1 72 ? -7.594 3.359 1.514 1.00 93.38 72 ALA A O 1
ATOM 572 N N . CYS A 1 73 ? -6.187 2.056 2.686 1.00 93.19 73 CYS A N 1
ATOM 573 C CA . CYS A 1 73 ? -7.182 1.036 3.009 1.00 93.19 73 CYS A CA 1
ATOM 574 C C . CYS A 1 73 ? -8.299 1.586 3.915 1.00 93.19 73 CYS A C 1
ATOM 576 O O . CYS A 1 73 ? -9.474 1.377 3.611 1.00 93.19 73 CYS A O 1
ATOM 578 N N . HIS A 1 74 ? -7.972 2.344 4.971 1.00 91.75 74 HIS A N 1
ATOM 579 C CA . HIS A 1 74 ? -8.991 2.978 5.829 1.00 91.75 74 HIS A CA 1
ATOM 580 C C . HIS A 1 74 ? -9.845 3.998 5.060 1.00 91.75 74 HIS A C 1
ATOM 582 O O . HIS A 1 74 ? -11.074 3.960 5.151 1.00 91.75 74 HIS A O 1
ATOM 588 N N . LEU A 1 75 ? -9.221 4.852 4.237 1.00 89.81 75 LEU A N 1
ATOM 589 C CA . LEU A 1 75 ? -9.935 5.806 3.377 1.00 89.81 75 LEU A CA 1
ATOM 590 C C . LEU A 1 75 ? -10.840 5.098 2.358 1.00 89.81 75 LEU A C 1
ATOM 592 O O . LEU A 1 75 ? -11.980 5.514 2.163 1.00 89.81 75 LEU A O 1
ATOM 596 N N . ALA A 1 76 ? -10.371 4.023 1.719 1.00 87.88 76 ALA A N 1
ATOM 597 C CA . ALA A 1 76 ? -11.154 3.281 0.733 1.00 87.88 76 ALA A CA 1
ATOM 598 C C . ALA A 1 76 ? -12.398 2.637 1.355 1.00 87.88 76 ALA A C 1
ATOM 600 O O . ALA A 1 76 ? -13.485 2.736 0.790 1.00 87.88 76 ALA A O 1
ATOM 601 N N . VAL A 1 77 ? -12.254 2.029 2.535 1.00 85.69 77 VAL A N 1
ATOM 602 C CA . VAL A 1 77 ? -13.352 1.335 3.220 1.00 85.69 77 VAL A CA 1
ATOM 603 C C . VAL A 1 77 ? -14.388 2.312 3.788 1.00 85.69 77 VAL A C 1
ATOM 605 O O . VAL A 1 77 ? -15.576 1.996 3.765 1.00 85.69 77 VAL A O 1
ATOM 608 N N . ARG A 1 78 ? -13.975 3.500 4.263 1.00 80.88 78 ARG A N 1
ATOM 609 C CA . ARG A 1 78 ? -14.906 4.504 4.816 1.00 80.88 78 ARG A CA 1
ATOM 610 C C . ARG A 1 78 ? -15.504 5.449 3.765 1.00 80.88 78 ARG A C 1
ATOM 612 O O . ARG A 1 78 ? -16.613 5.937 3.966 1.00 80.88 78 ARG A O 1
ATOM 619 N N . ARG A 1 79 ? -14.789 5.728 2.666 1.00 75.94 79 ARG A N 1
ATOM 620 C CA . ARG A 1 79 ? -15.168 6.751 1.664 1.00 75.94 79 ARG A CA 1
ATOM 621 C C . ARG A 1 79 ? -15.508 6.209 0.273 1.00 75.94 79 ARG A C 1
ATOM 623 O O . ARG A 1 79 ? -15.989 6.984 -0.545 1.00 75.94 79 ARG A O 1
ATOM 630 N N . GLY A 1 80 ? -15.253 4.928 -0.006 1.00 57.78 80 GLY A N 1
ATOM 631 C CA . GLY A 1 80 ? -15.857 4.171 -1.113 1.00 57.78 80 GLY A CA 1
ATOM 632 C C . GLY A 1 80 ? -15.873 4.846 -2.490 1.00 57.78 80 GLY A C 1
ATOM 633 O O . GLY A 1 80 ? -16.933 4.910 -3.095 1.00 57.78 80 GLY A O 1
ATOM 634 N N . SER A 1 81 ? -14.724 5.339 -2.973 1.00 42.78 81 SER A N 1
ATOM 635 C CA . SER A 1 81 ? -14.549 6.011 -4.279 1.00 42.78 81 SER A CA 1
ATOM 636 C C . SER A 1 81 ? -15.605 7.086 -4.600 1.00 42.78 81 SER A C 1
ATOM 638 O O . SER A 1 81 ? -16.592 6.841 -5.291 1.00 42.78 81 SER A O 1
ATOM 640 N N . ALA A 1 82 ? -15.350 8.329 -4.181 1.00 34.53 82 ALA A N 1
ATOM 641 C CA . ALA A 1 82 ? -16.247 9.480 -4.367 1.00 34.53 82 ALA A CA 1
ATOM 642 C C . ALA A 1 82 ? -16.432 9.958 -5.836 1.00 34.53 82 ALA A C 1
ATOM 644 O O . ALA A 1 82 ? -16.833 11.096 -6.072 1.00 34.53 82 ALA A O 1
ATOM 645 N N . VAL A 1 83 ? -16.118 9.114 -6.824 1.00 36.47 83 VAL A N 1
ATOM 646 C CA . VAL A 1 83 ? -16.133 9.429 -8.262 1.00 36.47 83 VAL A CA 1
ATOM 647 C C . VAL A 1 83 ? -17.526 9.254 -8.886 1.00 36.47 83 VAL A C 1
ATOM 649 O O . VAL A 1 83 ? -17.853 9.980 -9.821 1.00 36.47 83 VAL A O 1
ATOM 652 N N . GLU A 1 84 ? -18.366 8.353 -8.361 1.00 33.56 84 GLU A N 1
ATOM 653 C CA . GLU A 1 84 ? -19.691 8.033 -8.932 1.00 33.56 84 GLU A CA 1
ATOM 654 C C . GLU A 1 84 ? -20.847 8.285 -7.951 1.00 33.56 84 GLU A C 1
ATOM 656 O O . GLU A 1 84 ? -21.656 7.413 -7.638 1.00 33.56 84 GLU A O 1
ATOM 661 N N . ALA A 1 85 ? -20.948 9.529 -7.479 1.00 30.33 85 ALA A N 1
ATOM 662 C CA . ALA A 1 85 ? -22.131 10.032 -6.783 1.00 30.33 85 ALA A CA 1
ATOM 663 C C . ALA A 1 85 ? -23.255 10.407 -7.778 1.00 30.33 85 ALA A C 1
ATOM 665 O O . ALA A 1 85 ? -23.624 11.576 -7.884 1.00 30.33 85 ALA A O 1
ATOM 666 N N . ASP A 1 86 ? -23.783 9.418 -8.510 1.00 27.75 86 ASP A N 1
ATOM 667 C CA . ASP A 1 86 ? -24.982 9.555 -9.356 1.00 27.75 86 ASP A CA 1
ATOM 668 C C . ASP A 1 86 ? -26.159 8.732 -8.786 1.00 27.75 86 ASP A C 1
ATOM 670 O O . ASP A 1 86 ? -25.970 7.690 -8.145 1.00 27.75 86 ASP A O 1
ATOM 674 N N . GLU A 1 87 ? -27.388 9.224 -8.957 1.00 29.77 87 GLU A N 1
ATOM 675 C CA . GLU A 1 87 ? -28.563 8.844 -8.152 1.00 29.77 87 GLU A CA 1
ATOM 676 C C . GLU A 1 87 ? -29.176 7.483 -8.545 1.00 29.77 87 GLU A C 1
ATOM 678 O O . GLU A 1 87 ? -30.286 7.386 -9.072 1.00 29.77 87 GLU A O 1
ATOM 683 N N . GLY A 1 88 ? -28.468 6.392 -8.244 1.00 30.36 88 GLY A N 1
ATOM 684 C CA . GLY A 1 88 ? -28.996 5.031 -8.399 1.00 30.36 88 GLY A CA 1
ATOM 685 C C . GLY A 1 88 ? -27.977 3.894 -8.330 1.00 30.36 88 GLY A C 1
ATOM 686 O O . GLY A 1 88 ? -28.381 2.728 -8.301 1.00 30.36 88 GLY A O 1
ATOM 687 N N . ALA A 1 89 ? -26.677 4.195 -8.293 1.00 30.06 89 ALA A N 1
ATOM 688 C CA . ALA A 1 89 ? -25.649 3.174 -8.134 1.00 30.06 89 ALA A CA 1
ATOM 689 C C . ALA A 1 89 ? -25.776 2.460 -6.773 1.00 30.06 89 ALA A C 1
ATOM 691 O O . ALA A 1 89 ? -25.951 3.083 -5.724 1.00 30.06 89 ALA A O 1
ATOM 692 N N . LYS A 1 90 ? -25.645 1.127 -6.777 1.00 30.95 90 LYS A N 1
ATOM 693 C CA . LYS A 1 90 ? -25.298 0.383 -5.554 1.00 30.95 90 LYS A CA 1
ATOM 694 C C . LYS A 1 90 ? -23.891 0.829 -5.122 1.00 30.95 90 LYS A C 1
ATOM 696 O O . LYS A 1 90 ? -23.102 1.130 -6.015 1.00 30.95 90 LYS A O 1
ATOM 701 N N . PRO A 1 91 ? -23.543 0.840 -3.820 1.00 34.41 91 PRO A N 1
ATOM 702 C CA . PRO A 1 91 ? -22.201 1.228 -3.377 1.00 34.41 91 PRO A CA 1
ATOM 703 C C . PRO A 1 91 ? -21.126 0.435 -4.139 1.00 34.41 91 PRO A C 1
ATOM 705 O O . PRO A 1 91 ? -21.063 -0.791 -4.025 1.00 34.41 91 PRO A O 1
ATOM 708 N N . GLY A 1 92 ? -20.343 1.144 -4.962 1.00 40.31 92 GLY A N 1
ATOM 709 C CA . GLY A 1 92 ? -19.404 0.585 -5.940 1.00 40.31 92 GLY A CA 1
ATOM 710 C C . GLY A 1 92 ? -18.185 -0.028 -5.262 1.00 40.31 92 GLY A C 1
ATOM 711 O O . GLY A 1 92 ? -17.161 0.629 -5.071 1.00 40.31 92 GLY A O 1
ATOM 712 N N . LEU A 1 93 ? -18.330 -1.274 -4.818 1.00 49.19 93 LEU A N 1
ATOM 713 C CA . LEU A 1 93 ? -17.440 -1.874 -3.833 1.00 49.19 93 LEU A CA 1
ATOM 714 C C . LEU A 1 93 ? -16.167 -2.460 -4.465 1.00 49.19 93 LEU A C 1
ATOM 716 O O . LEU A 1 93 ? -16.049 -3.675 -4.624 1.00 49.19 93 LEU A O 1
ATOM 720 N N . PHE A 1 94 ? -15.198 -1.574 -4.719 1.00 59.03 94 PHE A N 1
ATOM 721 C CA . PHE A 1 94 ? -13.914 -1.849 -5.380 1.00 59.03 94 PHE A CA 1
ATOM 722 C C . PHE A 1 94 ? -14.060 -2.216 -6.875 1.00 59.03 94 PHE A C 1
ATOM 724 O O . PHE A 1 94 ? -15.150 -2.505 -7.357 1.00 59.03 94 PHE A O 1
ATOM 731 N N . TRP A 1 95 ? -12.961 -2.156 -7.637 1.00 63.25 95 TRP A N 1
ATOM 732 C CA . TRP A 1 95 ? -12.983 -2.481 -9.072 1.00 63.25 95 TRP A CA 1
ATOM 733 C C . TRP A 1 95 ? -13.237 -3.978 -9.301 1.00 63.25 95 TRP A C 1
ATOM 735 O O . TRP A 1 95 ? -12.789 -4.806 -8.507 1.00 63.25 95 TRP A O 1
ATOM 745 N N . GLU A 1 96 ? -13.893 -4.339 -10.399 1.00 55.91 96 GLU A N 1
ATOM 746 C CA . GLU A 1 96 ? -14.084 -5.740 -10.781 1.00 55.91 96 GLU A CA 1
ATOM 747 C C . GLU A 1 96 ? -12.760 -6.345 -11.288 1.00 55.91 96 GLU A C 1
ATOM 749 O O . GLU A 1 96 ? -11.997 -5.694 -12.003 1.00 55.91 96 GLU A O 1
ATOM 754 N N . TYR A 1 97 ? -12.463 -7.589 -10.897 1.00 52.59 97 TYR A N 1
ATOM 755 C CA . TYR A 1 97 ? -11.341 -8.343 -11.460 1.00 52.59 97 TYR A CA 1
ATOM 756 C C . TYR A 1 97 ? -11.807 -8.999 -12.762 1.00 52.59 97 TYR A C 1
ATOM 758 O O . TYR A 1 97 ? -12.411 -10.073 -12.736 1.00 52.59 97 TYR A O 1
ATOM 766 N N . GLU A 1 98 ? -11.547 -8.343 -13.894 1.00 50.38 98 GLU A N 1
ATOM 767 C CA . GLU A 1 98 ? -11.596 -9.009 -15.195 1.00 50.38 98 GLU A CA 1
ATOM 768 C C . GLU A 1 98 ? -10.532 -10.116 -15.193 1.00 50.38 98 GLU A C 1
ATOM 770 O O . GLU A 1 98 ? -9.336 -9.829 -15.092 1.00 50.38 98 GLU A O 1
ATOM 775 N N . GLU A 1 99 ? -10.944 -11.384 -15.299 1.00 45.81 99 GLU A N 1
ATOM 776 C CA . GLU A 1 99 ? -9.983 -12.432 -15.645 1.00 45.81 99 GLU A CA 1
ATOM 777 C C . GLU A 1 99 ? -9.369 -12.074 -17.009 1.00 45.81 99 GLU A C 1
ATOM 779 O O . GLU A 1 99 ? -10.122 -11.733 -17.932 1.00 45.81 99 GLU A O 1
ATOM 784 N N . PRO A 1 100 ? -8.034 -12.158 -17.187 1.00 43.59 100 PRO A N 1
ATOM 785 C CA . PRO A 1 100 ? -7.487 -12.176 -18.536 1.00 43.59 100 PRO A CA 1
ATOM 786 C C . PRO A 1 100 ? -8.184 -13.322 -19.281 1.00 43.59 100 PRO A C 1
ATOM 788 O O . PRO A 1 100 ? -8.339 -14.400 -18.695 1.00 43.59 100 PRO A O 1
ATOM 791 N N . PRO A 1 101 ? -8.665 -13.104 -20.520 1.00 35.00 101 PRO A N 1
ATOM 792 C CA . PRO A 1 101 ? -9.407 -14.132 -21.232 1.00 35.00 101 PRO A CA 1
ATOM 793 C C . PRO A 1 101 ? -8.540 -15.383 -21.283 1.00 35.00 101 PRO A C 1
ATOM 795 O O . PRO A 1 101 ? -7.377 -15.299 -21.679 1.00 35.00 101 PRO A O 1
ATOM 798 N N . ALA A 1 102 ? -9.098 -16.516 -20.853 1.00 40.84 102 ALA A N 1
ATOM 799 C CA . ALA A 1 102 ? -8.432 -17.793 -21.027 1.00 40.84 102 ALA A CA 1
ATOM 800 C C . ALA A 1 102 ? -8.089 -17.915 -22.513 1.00 40.84 102 ALA A C 1
ATOM 802 O O . ALA A 1 102 ? -8.988 -17.861 -23.355 1.00 40.84 102 ALA A O 1
ATOM 803 N N . GLU A 1 103 ? -6.796 -18.000 -22.828 1.00 41.31 103 GLU A N 1
ATOM 804 C CA . GLU A 1 103 ? -6.371 -18.302 -24.184 1.00 41.31 103 GLU A CA 1
ATOM 805 C C . GLU A 1 103 ? -6.943 -19.688 -24.490 1.00 41.31 103 GLU A C 1
ATOM 807 O O . GLU A 1 103 ? -6.555 -20.679 -23.870 1.00 41.31 103 GLU A O 1
ATOM 812 N N . GLU A 1 104 ? -7.942 -19.748 -25.377 1.00 35.03 104 GLU A N 1
ATOM 813 C CA . GLU A 1 104 ? -8.357 -21.014 -25.966 1.00 35.03 104 GLU A CA 1
ATOM 814 C C . GLU A 1 104 ? -7.112 -21.544 -26.679 1.00 35.03 104 GLU A C 1
ATOM 816 O O . GLU A 1 104 ? -6.663 -20.956 -27.665 1.00 35.03 104 GLU A O 1
ATOM 821 N N . GLU A 1 105 ? -6.489 -22.582 -26.110 1.00 35.72 105 GLU A N 1
ATOM 822 C CA . GLU A 1 105 ? -5.285 -23.198 -26.661 1.00 35.72 105 GLU A CA 1
ATOM 823 C C . GLU A 1 105 ? -5.653 -23.890 -27.980 1.00 35.72 105 GLU A C 1
ATOM 825 O O . GLU A 1 105 ? -5.921 -25.091 -28.027 1.00 35.72 105 GLU A O 1
ATOM 830 N N . ASP A 1 106 ? -5.676 -23.109 -29.064 1.00 32.59 106 ASP A N 1
ATOM 831 C CA . ASP A 1 106 ? -5.651 -23.596 -30.438 1.00 32.59 106 ASP A CA 1
ATOM 832 C C . ASP A 1 106 ? -4.409 -24.496 -30.576 1.00 32.59 106 ASP A C 1
ATOM 834 O O . ASP A 1 106 ? -3.287 -24.025 -30.784 1.00 32.59 106 ASP A O 1
ATOM 838 N N . GLU A 1 107 ? -4.608 -25.815 -30.441 1.00 39.28 107 GLU A N 1
ATOM 839 C CA . GLU A 1 107 ? -3.543 -26.834 -30.483 1.00 39.28 107 GLU A CA 1
ATOM 840 C C . GLU A 1 107 ? -2.709 -26.759 -31.783 1.00 39.28 107 GLU A C 1
ATOM 842 O O . GLU A 1 107 ? -1.577 -27.252 -31.852 1.00 39.28 107 GLU A O 1
ATOM 847 N N . GLU A 1 108 ? -3.242 -26.111 -32.824 1.00 39.28 108 GLU A N 1
ATOM 848 C CA . GLU A 1 108 ? -2.532 -25.812 -34.059 1.00 39.28 108 GLU A CA 1
ATOM 849 C C . GLU A 1 108 ? -1.794 -24.455 -34.014 1.00 39.28 108 GLU A C 1
ATOM 851 O O . GLU A 1 108 ? -2.365 -23.391 -34.241 1.00 39.28 108 GLU A O 1
ATOM 856 N N . ASN A 1 109 ? -0.456 -24.554 -33.942 1.00 35.22 109 ASN A N 1
ATOM 857 C CA . ASN A 1 109 ? 0.527 -23.603 -34.503 1.00 35.22 109 ASN A CA 1
ATOM 858 C C . ASN A 1 109 ? 1.217 -22.571 -33.574 1.00 35.22 109 ASN A C 1
ATOM 860 O O . ASN A 1 109 ? 1.645 -21.507 -34.033 1.00 35.22 109 ASN A O 1
ATOM 864 N N . VAL A 1 110 ? 1.497 -22.922 -32.312 1.00 33.91 110 VAL A N 1
ATOM 865 C CA . VAL A 1 110 ? 2.535 -22.226 -31.514 1.00 33.91 110 VAL A CA 1
ATOM 866 C C . VAL A 1 110 ? 3.947 -22.614 -32.001 1.00 33.91 110 VAL A C 1
ATOM 868 O O . VAL A 1 110 ? 4.644 -23.444 -31.409 1.00 33.91 110 VAL A O 1
ATOM 871 N N . GLU A 1 111 ? 4.417 -22.002 -33.097 1.00 30.45 111 GLU A N 1
ATOM 872 C CA . GLU A 1 111 ? 5.820 -22.126 -33.526 1.00 30.45 111 GLU A CA 1
ATOM 873 C C . GLU A 1 111 ? 6.745 -21.375 -32.545 1.00 30.45 111 GLU A C 1
ATOM 875 O O . GLU A 1 111 ? 7.064 -20.195 -32.720 1.00 30.45 111 GLU A O 1
ATOM 880 N N . TYR A 1 112 ? 7.200 -22.071 -31.496 1.00 35.62 112 TYR A N 1
ATOM 881 C CA . TYR A 1 112 ? 8.121 -21.539 -30.486 1.00 35.62 112 TYR A CA 1
ATOM 882 C C . TYR A 1 112 ? 9.384 -20.918 -31.109 1.00 35.62 112 TYR A C 1
ATOM 884 O O . TYR A 1 112 ? 10.380 -21.598 -31.393 1.00 35.62 112 TYR A O 1
ATOM 892 N N . ARG A 1 113 ? 9.394 -19.584 -31.219 1.00 29.64 113 ARG A N 1
ATOM 893 C CA . ARG A 1 113 ? 10.571 -18.787 -31.589 1.00 29.64 113 ARG A CA 1
ATOM 894 C C . ARG A 1 113 ? 11.640 -18.877 -30.501 1.00 29.64 113 ARG A C 1
ATOM 896 O O . ARG A 1 113 ? 11.736 -18.020 -29.627 1.00 29.64 113 ARG A O 1
ATOM 903 N N . LYS A 1 114 ? 12.471 -19.922 -30.575 1.00 30.31 114 LYS A N 1
ATOM 904 C CA . LYS A 1 114 ? 13.616 -20.150 -29.680 1.00 30.31 114 LYS A CA 1
ATOM 905 C C . LYS A 1 114 ? 14.460 -18.883 -29.537 1.00 30.31 114 LYS A C 1
ATOM 907 O O . LYS A 1 114 ? 15.177 -18.500 -30.463 1.00 30.31 114 LYS A O 1
ATOM 912 N N . ILE A 1 115 ? 14.432 -18.282 -28.347 1.00 32.53 115 ILE A N 1
ATOM 913 C CA . ILE A 1 115 ? 15.295 -17.156 -27.981 1.00 32.53 115 ILE A CA 1
ATOM 914 C C . ILE A 1 115 ? 16.739 -17.667 -27.919 1.00 32.53 115 ILE A C 1
ATOM 916 O O . ILE A 1 115 ? 17.206 -18.201 -26.910 1.00 32.53 115 ILE A O 1
ATOM 920 N N . LYS A 1 116 ? 17.459 -17.517 -29.034 1.00 29.31 116 LYS A N 1
ATOM 921 C CA . LYS A 1 116 ? 18.821 -18.030 -29.245 1.00 29.31 116 LYS A CA 1
ATOM 922 C C . LYS A 1 116 ? 19.897 -17.167 -28.559 1.00 29.31 116 LYS A C 1
ATOM 924 O O . LYS A 1 116 ? 20.901 -16.809 -29.165 1.00 29.31 116 LYS A O 1
ATOM 929 N N . ALA A 1 117 ? 19.649 -16.808 -27.299 1.00 33.47 117 ALA A N 1
ATOM 930 C CA . ALA A 1 117 ? 20.505 -15.962 -26.462 1.00 33.47 117 ALA A CA 1
ATOM 931 C C . ALA A 1 117 ? 20.938 -16.638 -25.143 1.00 33.47 117 ALA A C 1
ATOM 933 O O . ALA A 1 117 ? 21.881 -16.183 -24.500 1.00 33.47 117 ALA A O 1
ATOM 934 N N . LEU A 1 118 ? 20.293 -17.742 -24.741 1.00 36.28 118 LEU A N 1
ATOM 935 C CA . LEU A 1 118 ? 20.609 -18.441 -23.484 1.00 36.28 118 LEU A CA 1
ATOM 936 C C . LEU A 1 118 ? 21.924 -19.242 -23.530 1.00 36.28 118 LEU A C 1
ATOM 938 O O . LEU A 1 118 ? 22.552 -19.433 -22.494 1.00 3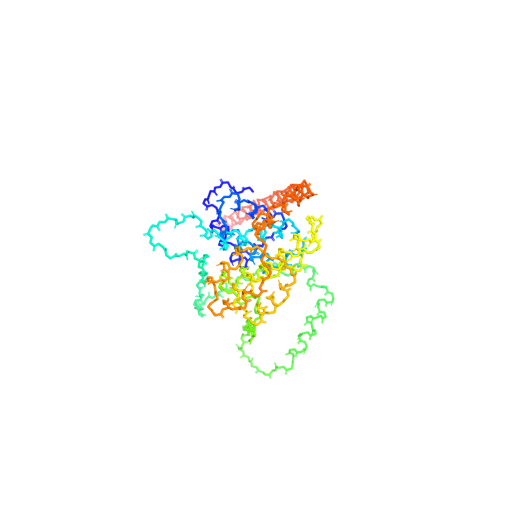6.28 118 LEU A O 1
ATOM 942 N N . GLU A 1 119 ? 22.398 -19.636 -24.716 1.00 37.50 119 GLU A N 1
ATOM 943 C CA . GLU A 1 119 ? 23.651 -20.397 -24.898 1.00 37.50 119 GLU A CA 1
ATOM 944 C C . GLU A 1 119 ? 24.921 -19.593 -24.532 1.00 37.50 119 GLU A C 1
ATOM 946 O O . GLU A 1 119 ? 26.011 -20.155 -24.457 1.00 37.50 119 GLU A O 1
ATOM 951 N N . SER A 1 120 ? 24.805 -18.279 -24.300 1.00 38.91 120 SER A N 1
ATOM 952 C CA . SER A 1 120 ? 25.934 -17.376 -24.014 1.00 38.91 120 SER A CA 1
ATOM 953 C C . SER A 1 120 ? 26.133 -17.040 -22.530 1.00 38.91 120 SER A C 1
ATOM 955 O O . SER A 1 120 ? 27.104 -16.363 -22.190 1.00 38.91 120 SER A O 1
ATOM 957 N N . ASN A 1 121 ? 25.227 -17.449 -21.635 1.00 40.38 121 ASN A N 1
ATOM 958 C CA . ASN A 1 121 ? 25.217 -16.940 -20.262 1.00 40.38 121 ASN A CA 1
ATOM 959 C C . ASN A 1 121 ? 26.099 -17.781 -19.317 1.00 40.38 121 ASN A C 1
ATOM 961 O O . ASN A 1 121 ? 25.743 -18.897 -18.938 1.00 40.38 121 ASN A O 1
ATOM 965 N N . ALA A 1 122 ? 27.248 -17.230 -18.909 1.00 44.12 122 ALA A N 1
ATOM 966 C CA . ALA A 1 122 ? 28.270 -17.932 -18.125 1.00 44.12 122 ALA A CA 1
ATOM 967 C C . ALA A 1 122 ? 27.766 -18.511 -16.785 1.00 44.12 122 ALA A C 1
ATOM 969 O O . ALA A 1 122 ? 28.307 -19.513 -16.316 1.00 44.12 122 ALA A O 1
ATOM 970 N N . LEU A 1 123 ? 26.706 -17.938 -16.203 1.00 43.91 123 LEU A N 1
ATOM 971 C CA . LEU A 1 123 ? 26.080 -18.428 -14.968 1.00 43.91 123 LEU A CA 1
ATOM 972 C C . LEU A 1 123 ? 25.493 -19.847 -15.114 1.00 43.91 123 LEU A C 1
ATOM 974 O O . LEU A 1 123 ? 25.530 -20.621 -14.158 1.00 43.91 123 LEU A O 1
ATOM 978 N N . LEU A 1 124 ? 25.025 -20.225 -16.310 1.00 46.19 124 LEU A N 1
ATOM 979 C CA . LEU A 1 124 ? 24.479 -21.563 -16.591 1.00 46.19 124 LEU A CA 1
ATOM 980 C C . LEU A 1 124 ? 25.564 -22.654 -16.651 1.00 46.19 124 LEU A C 1
ATOM 982 O O . LEU A 1 124 ? 25.266 -23.834 -16.494 1.00 46.19 124 LEU A O 1
ATOM 986 N N . ASN A 1 125 ? 26.833 -22.272 -16.822 1.00 45.75 125 ASN A N 1
ATOM 987 C CA . ASN A 1 125 ? 27.973 -23.193 -16.796 1.00 45.75 125 ASN A CA 1
ATOM 988 C C . ASN A 1 125 ? 28.609 -23.322 -15.398 1.00 45.75 125 ASN A C 1
ATOM 990 O O . ASN A 1 125 ? 29.659 -23.950 -15.253 1.00 45.75 125 ASN A O 1
ATOM 994 N N . HIS A 1 126 ? 28.006 -22.742 -14.353 1.00 51.66 126 HIS A N 1
ATOM 995 C CA . HIS A 1 126 ? 28.554 -22.832 -13.003 1.00 51.66 126 HIS A CA 1
ATOM 996 C C . HIS A 1 126 ? 28.471 -24.279 -12.460 1.00 51.66 126 HIS A C 1
ATOM 998 O O . HIS A 1 126 ? 27.377 -24.853 -12.457 1.00 51.66 126 HIS A O 1
ATOM 1004 N N . PRO A 1 127 ? 29.563 -24.879 -11.934 1.00 48.38 127 PRO A N 1
ATOM 1005 C CA . PRO A 1 127 ? 29.580 -26.295 -11.548 1.00 48.38 127 PRO A CA 1
ATOM 1006 C C . PRO A 1 127 ? 28.500 -26.711 -10.541 1.00 48.38 127 PRO A C 1
ATOM 1008 O O . PRO A 1 127 ? 27.967 -27.811 -10.644 1.00 48.38 127 PRO A O 1
ATOM 1011 N N . LEU A 1 128 ? 28.124 -25.833 -9.601 1.00 50.38 128 LEU A N 1
ATOM 1012 C CA . LEU A 1 128 ? 27.036 -26.115 -8.651 1.00 50.38 128 LEU A CA 1
ATOM 1013 C C . LEU A 1 128 ? 25.647 -26.108 -9.310 1.00 50.38 128 LEU A C 1
ATOM 1015 O O . LEU A 1 128 ? 24.766 -26.849 -8.877 1.00 50.38 128 LEU A O 1
ATOM 1019 N N . TRP A 1 129 ? 25.443 -25.301 -10.357 1.00 46.34 129 TRP A N 1
ATOM 1020 C CA . TRP A 1 129 ? 24.187 -25.285 -11.112 1.00 46.34 129 TRP A CA 1
ATOM 1021 C C . TRP A 1 129 ? 24.073 -26.551 -11.964 1.00 46.34 129 TRP A C 1
ATOM 1023 O O . TRP A 1 129 ? 23.073 -27.260 -11.875 1.00 46.34 129 TRP A O 1
ATOM 1033 N N . LEU A 1 130 ? 25.151 -26.907 -12.671 1.00 49.88 130 LEU A N 1
ATOM 1034 C CA . LEU A 1 130 ? 25.256 -28.164 -13.415 1.00 49.88 130 LEU A CA 1
ATOM 1035 C C . LEU A 1 130 ? 25.041 -29.382 -12.503 1.00 49.88 130 LEU A C 1
ATOM 1037 O O . LEU A 1 130 ? 24.234 -30.241 -12.836 1.00 49.88 130 LEU A O 1
ATOM 1041 N N . ALA A 1 131 ? 25.665 -29.435 -11.321 1.00 50.78 131 ALA A N 1
ATOM 1042 C CA . ALA A 1 131 ? 25.459 -30.524 -10.361 1.00 50.78 131 ALA A CA 1
ATOM 1043 C C . ALA A 1 131 ? 24.007 -30.613 -9.848 1.00 50.78 131 ALA A C 1
ATOM 1045 O O . ALA A 1 131 ? 23.475 -31.715 -9.695 1.00 50.78 131 ALA A O 1
ATOM 1046 N N . ARG A 1 132 ? 23.336 -29.473 -9.621 1.00 46.81 132 ARG A N 1
ATOM 1047 C CA . ARG A 1 132 ? 21.925 -29.427 -9.195 1.00 46.81 132 ARG A CA 1
ATOM 1048 C C . ARG A 1 132 ? 20.983 -29.889 -10.313 1.00 46.81 132 ARG A C 1
ATOM 1050 O O . ARG A 1 132 ? 20.083 -30.687 -10.053 1.00 46.81 132 ARG A O 1
ATOM 1057 N N . VAL A 1 133 ? 21.231 -29.464 -11.554 1.00 52.03 133 VAL A N 1
ATOM 1058 C CA . VAL A 1 133 ? 20.493 -29.912 -12.749 1.00 52.03 133 VAL A CA 1
ATOM 1059 C C . VAL A 1 133 ? 20.736 -31.396 -13.028 1.00 52.03 133 VAL A C 1
ATOM 1061 O O . VAL A 1 133 ? 19.781 -32.125 -13.277 1.00 52.03 133 VAL A O 1
ATOM 1064 N N . GLU A 1 134 ? 21.975 -31.884 -12.932 1.00 48.34 134 GLU A N 1
ATOM 1065 C CA . GLU A 1 134 ? 22.304 -33.304 -13.116 1.00 48.34 134 GLU A CA 1
ATOM 1066 C C . GLU A 1 134 ? 21.684 -34.172 -12.005 1.00 48.34 134 GLU A C 1
ATOM 1068 O O . GLU A 1 134 ? 21.215 -35.274 -12.280 1.00 48.34 134 GLU A O 1
ATOM 1073 N N . GLY A 1 135 ? 21.590 -33.661 -10.770 1.00 49.12 135 GLY A N 1
ATOM 1074 C CA . GLY A 1 135 ? 20.847 -34.287 -9.672 1.00 49.12 135 GLY A CA 1
ATOM 1075 C C . GLY A 1 135 ? 19.361 -34.470 -9.997 1.00 49.12 135 GLY A C 1
ATOM 1076 O O . GLY A 1 135 ? 18.865 -35.597 -9.980 1.00 49.12 135 GLY A O 1
ATOM 1077 N N . VAL A 1 136 ? 18.668 -33.393 -10.388 1.00 51.69 136 VAL A N 1
ATOM 1078 C CA . VAL A 1 136 ? 17.258 -33.442 -10.832 1.00 51.69 136 VAL A CA 1
ATOM 1079 C C . VAL A 1 136 ? 17.088 -34.381 -12.035 1.00 51.69 136 VAL A C 1
ATOM 1081 O O . VAL A 1 136 ? 16.201 -35.235 -12.052 1.00 51.69 136 VAL A O 1
ATOM 1084 N N . ARG A 1 137 ? 17.990 -34.294 -13.018 1.00 41.81 137 ARG A N 1
ATOM 1085 C CA . ARG A 1 137 ? 18.027 -35.158 -14.206 1.00 41.81 137 ARG A CA 1
ATOM 1086 C C . ARG A 1 137 ? 18.231 -36.632 -13.852 1.00 41.81 137 ARG A C 1
ATOM 1088 O O . ARG A 1 137 ? 17.692 -37.488 -14.545 1.00 41.81 137 ARG A O 1
ATOM 1095 N N . ASN A 1 138 ? 18.991 -36.943 -12.804 1.00 43.00 138 ASN A N 1
ATOM 1096 C CA . ASN A 1 138 ? 19.199 -38.311 -12.332 1.00 43.00 138 ASN A CA 1
ATOM 1097 C C . ASN A 1 138 ? 17.973 -38.853 -11.586 1.00 43.00 138 ASN A C 1
ATOM 1099 O O . ASN A 1 138 ? 17.585 -39.987 -11.859 1.00 43.00 138 ASN A O 1
ATOM 1103 N N . SER A 1 139 ? 17.292 -38.047 -10.765 1.00 47.97 139 SER A N 1
ATOM 1104 C CA . SER A 1 139 ? 15.988 -38.426 -10.191 1.00 47.97 139 SER A CA 1
ATOM 1105 C C . SER A 1 139 ? 14.942 -38.717 -11.279 1.00 47.97 139 SER A C 1
ATOM 1107 O O . SER A 1 139 ? 14.168 -39.664 -11.165 1.00 47.97 139 SER A O 1
ATOM 1109 N N . LEU A 1 140 ? 14.967 -37.969 -12.389 1.00 42.47 140 LEU A N 1
ATOM 1110 C CA . LEU A 1 140 ? 14.073 -38.180 -13.536 1.00 42.47 140 LEU A CA 1
ATOM 1111 C C . LEU A 1 140 ? 14.409 -39.419 -14.396 1.00 42.47 140 LEU A C 1
ATOM 1113 O O . LEU A 1 140 ? 13.555 -39.861 -15.166 1.00 42.47 140 LEU A O 1
ATOM 1117 N N . LYS A 1 141 ? 15.601 -40.027 -14.266 1.00 40.84 141 LYS A N 1
ATOM 1118 C CA . LYS A 1 141 ? 15.989 -41.240 -15.028 1.00 40.84 141 LYS A CA 1
ATOM 1119 C C . LYS A 1 141 ? 15.272 -42.519 -14.576 1.00 40.84 141 LYS A C 1
ATOM 1121 O O . LYS A 1 141 ? 15.383 -43.534 -15.257 1.00 40.84 141 LYS A O 1
ATOM 1126 N N . GLY A 1 142 ? 14.514 -42.483 -13.477 1.00 39.53 142 GLY A N 1
ATOM 1127 C CA . GLY A 1 142 ? 13.706 -43.620 -13.020 1.00 39.53 142 GLY A CA 1
ATOM 1128 C C . GLY A 1 142 ? 12.506 -43.966 -13.916 1.00 39.53 142 GLY A C 1
ATOM 1129 O O . GLY A 1 142 ? 11.939 -45.044 -13.758 1.00 39.53 142 GLY A O 1
ATOM 1130 N N . VAL A 1 143 ? 12.110 -43.088 -14.853 1.00 41.31 143 VAL A N 1
ATOM 1131 C CA . VAL A 1 143 ? 10.857 -43.228 -15.621 1.00 41.31 143 VAL A CA 1
ATOM 1132 C C . VAL A 1 143 ? 11.105 -43.317 -17.135 1.00 41.31 143 VAL A C 1
ATOM 1134 O O . VAL A 1 143 ? 11.202 -42.319 -17.851 1.00 41.31 143 VAL A O 1
ATOM 1137 N N . HIS A 1 144 ? 11.133 -44.551 -17.632 1.00 37.25 144 HIS A N 1
ATOM 1138 C CA . HIS A 1 144 ? 11.007 -44.929 -19.046 1.00 37.25 144 HIS A CA 1
ATOM 1139 C C . HIS A 1 144 ? 9.796 -45.883 -19.178 1.00 37.25 144 HIS A C 1
ATOM 1141 O O . HIS A 1 144 ? 9.508 -46.621 -18.243 1.00 37.25 144 HIS A O 1
ATOM 1147 N N . LYS A 1 145 ? 9.046 -45.947 -20.288 1.00 36.38 145 LYS A N 1
ATOM 1148 C CA . LYS A 1 145 ? 9.378 -45.665 -21.701 1.00 36.38 145 LYS A CA 1
ATOM 1149 C C . LYS A 1 145 ? 8.206 -44.991 -22.439 1.00 36.38 145 LYS A C 1
ATOM 1151 O O . LYS A 1 145 ? 7.060 -45.215 -22.075 1.00 36.38 145 LYS A O 1
ATOM 1156 N N . GLY A 1 146 ? 8.497 -44.303 -23.546 1.00 30.39 146 GLY A N 1
ATOM 1157 C CA . GLY A 1 146 ? 7.498 -43.878 -24.538 1.00 30.39 146 GLY A CA 1
ATOM 1158 C C . GLY A 1 146 ? 8.061 -42.841 -25.523 1.00 30.39 146 GLY A C 1
ATOM 1159 O O . GLY A 1 146 ? 8.370 -41.736 -25.086 1.00 30.39 146 GLY A O 1
ATOM 1160 N N . PRO A 1 147 ? 8.247 -43.159 -26.820 1.00 34.06 147 PRO A N 1
ATOM 1161 C CA . PRO A 1 147 ? 8.677 -42.180 -27.817 1.00 34.06 147 PRO A CA 1
ATOM 1162 C C . PRO A 1 147 ? 7.463 -41.429 -28.387 1.00 34.06 147 PRO A C 1
ATOM 1164 O O . PRO A 1 147 ? 6.619 -42.039 -29.034 1.00 34.06 147 PRO A O 1
ATOM 1167 N N . GLY A 1 148 ? 7.384 -40.116 -28.159 1.00 38.25 148 GLY A N 1
ATOM 1168 C CA . GLY A 1 148 ? 6.348 -39.247 -28.743 1.00 38.25 148 GLY A CA 1
ATOM 1169 C C . GLY A 1 148 ? 5.727 -38.235 -27.779 1.00 38.25 148 GLY A C 1
ATOM 1170 O O . GLY A 1 148 ? 5.211 -37.223 -28.230 1.00 38.25 148 GLY A O 1
ATOM 1171 N N . ALA A 1 149 ? 5.821 -38.458 -26.465 1.00 31.78 149 ALA A N 1
ATOM 1172 C CA . ALA A 1 149 ? 5.313 -37.509 -25.478 1.00 31.78 149 ALA A CA 1
ATOM 1173 C C . ALA A 1 149 ? 6.257 -36.303 -25.329 1.00 31.78 149 ALA A C 1
ATOM 1175 O O . ALA A 1 149 ? 7.248 -36.366 -24.590 1.00 31.78 149 ALA A O 1
ATOM 1176 N N . SER A 1 150 ? 5.920 -35.196 -25.993 1.00 37.00 150 SER A N 1
ATOM 1177 C CA . SER A 1 150 ? 6.232 -33.870 -25.457 1.00 37.00 150 SER A CA 1
ATOM 1178 C C . SER A 1 150 ? 5.686 -33.818 -24.033 1.00 37.00 150 SER A C 1
ATOM 1180 O O . SER A 1 150 ? 4.529 -34.151 -23.805 1.00 37.00 150 SER A O 1
ATOM 1182 N N . ARG A 1 151 ? 6.524 -33.470 -23.056 1.00 37.16 151 ARG A N 1
ATOM 1183 C CA . ARG A 1 151 ? 6.015 -33.120 -21.731 1.00 37.16 151 ARG A CA 1
ATOM 1184 C C . ARG A 1 151 ? 5.748 -31.630 -21.747 1.00 37.16 151 ARG A C 1
ATOM 1186 O O . ARG A 1 151 ? 6.713 -30.865 -21.675 1.00 37.16 151 ARG A O 1
ATOM 1193 N N . GLU A 1 152 ? 4.476 -31.240 -21.793 1.00 36.72 152 GLU A N 1
ATOM 1194 C CA . GLU A 1 152 ? 4.102 -29.966 -21.191 1.00 36.72 152 GLU A CA 1
ATOM 1195 C C . GLU A 1 152 ? 4.715 -29.909 -19.787 1.00 36.72 152 GLU A C 1
ATOM 1197 O O . GLU A 1 152 ? 4.681 -30.877 -19.016 1.00 36.72 152 GLU A O 1
ATOM 1202 N N . LEU A 1 153 ? 5.280 -28.757 -19.443 1.00 34.12 153 LEU A N 1
ATOM 1203 C CA . LEU A 1 153 ? 5.435 -28.395 -18.046 1.00 34.12 153 LEU A CA 1
ATOM 1204 C C . LEU A 1 153 ? 4.049 -27.977 -17.569 1.00 34.12 153 LEU A C 1
ATOM 1206 O O . LEU A 1 153 ? 3.749 -26.789 -17.528 1.00 34.12 153 LEU A O 1
ATOM 1210 N N . SER A 1 154 ? 3.204 -28.963 -17.248 1.00 36.22 154 SER A N 1
ATOM 1211 C CA . SER A 1 154 ? 1.919 -28.705 -16.608 1.00 36.22 154 SER A CA 1
ATOM 1212 C C . SER A 1 154 ? 2.197 -27.877 -15.359 1.00 36.22 154 SER A C 1
ATOM 1214 O O . SER A 1 154 ? 2.812 -28.388 -14.411 1.00 36.22 154 SER A O 1
ATOM 1216 N N . PHE A 1 155 ? 1.798 -26.604 -15.375 1.00 41.94 155 PHE A N 1
ATOM 1217 C CA . PHE A 1 155 ? 1.869 -25.754 -14.196 1.00 41.94 155 PHE A CA 1
ATOM 1218 C C . PHE A 1 155 ? 1.162 -26.507 -13.079 1.00 41.94 155 PHE A C 1
ATOM 1220 O O . PHE A 1 155 ? 0.005 -26.903 -13.218 1.00 41.94 155 PHE A O 1
ATOM 1227 N N . MET A 1 156 ? 1.910 -26.821 -12.022 1.00 36.22 156 MET A N 1
ATOM 1228 C CA . MET A 1 156 ? 1.419 -27.679 -10.956 1.00 36.22 156 MET A CA 1
ATOM 1229 C C . MET A 1 156 ? 0.327 -26.908 -10.225 1.00 36.22 156 MET A C 1
ATOM 1231 O O . MET A 1 156 ? 0.641 -26.095 -9.360 1.00 36.22 156 MET A O 1
ATOM 1235 N N . SER A 1 157 ? -0.934 -27.147 -10.594 1.00 40.59 157 SER A N 1
ATOM 1236 C CA . SER A 1 157 ? -2.096 -26.566 -9.933 1.00 40.59 157 SER A CA 1
ATOM 1237 C C . SER A 1 157 ? -2.015 -26.938 -8.459 1.00 40.59 157 SER A C 1
ATOM 1239 O O . SER A 1 157 ? -2.206 -28.106 -8.105 1.00 40.59 157 SER A O 1
ATOM 1241 N N . ILE A 1 158 ? -1.645 -25.971 -7.621 1.00 46.91 158 ILE A N 1
ATOM 1242 C CA . ILE A 1 158 ? -1.466 -26.181 -6.190 1.00 46.91 158 ILE A CA 1
ATOM 1243 C C . ILE A 1 158 ? -2.863 -26.507 -5.649 1.00 46.91 158 ILE A C 1
ATOM 1245 O O . ILE A 1 158 ? -3.746 -25.657 -5.711 1.00 46.91 158 ILE A O 1
ATOM 1249 N N . PRO A 1 159 ? -3.129 -27.737 -5.166 1.00 48.97 159 PRO A N 1
ATOM 1250 C CA . PRO A 1 159 ? -4.486 -28.180 -4.837 1.00 48.97 159 PRO A CA 1
ATOM 1251 C C . PRO A 1 159 ? -4.915 -27.688 -3.443 1.00 48.97 159 PRO A C 1
ATOM 1253 O O . PRO A 1 159 ? -5.682 -28.349 -2.745 1.00 48.97 159 PRO A O 1
ATOM 1256 N N . TYR A 1 160 ? -4.340 -26.572 -3.006 1.00 53.53 160 TYR A N 1
ATOM 1257 C CA . TYR A 1 160 ? -4.431 -26.019 -1.670 1.00 53.53 160 TYR A CA 1
ATOM 1258 C C . TYR A 1 160 ? -4.588 -24.510 -1.812 1.00 53.53 160 TYR A C 1
ATOM 1260 O O . TYR A 1 160 ? -3.656 -23.841 -2.244 1.00 53.53 160 TYR A O 1
ATOM 1268 N N . PHE A 1 161 ? -5.773 -24.017 -1.457 1.00 57.44 161 PHE A N 1
ATOM 1269 C CA . PHE A 1 161 ? -6.085 -22.595 -1.413 1.00 57.44 161 PHE A CA 1
ATOM 1270 C C . PHE A 1 161 ? -5.275 -21.960 -0.278 1.00 57.44 161 PHE A C 1
ATOM 1272 O O . PHE A 1 161 ? -5.511 -22.284 0.890 1.00 57.44 161 PHE A O 1
ATOM 1279 N N . ASP A 1 162 ? -4.293 -21.121 -0.603 1.00 66.44 162 ASP A N 1
ATOM 1280 C CA . ASP A 1 162 ? -3.302 -20.645 0.374 1.00 66.44 162 ASP A CA 1
ATOM 1281 C C . ASP A 1 162 ? -3.707 -19.362 1.112 1.00 66.44 162 ASP A C 1
ATOM 1283 O O . ASP A 1 162 ? -2.992 -18.903 2.005 1.00 66.44 162 ASP A O 1
ATOM 1287 N N . ASP A 1 163 ? -4.884 -18.814 0.785 1.00 65.62 163 ASP A N 1
ATOM 1288 C CA . ASP A 1 163 ? -5.417 -17.574 1.362 1.00 65.62 163 ASP A CA 1
ATOM 1289 C C . ASP A 1 163 ? -4.492 -16.352 1.118 1.00 65.62 163 ASP A C 1
ATOM 1291 O O . ASP A 1 163 ? -4.620 -15.315 1.777 1.00 65.62 163 ASP A O 1
ATOM 1295 N N . HIS A 1 164 ? -3.546 -16.451 0.175 1.00 65.00 164 HIS A N 1
ATOM 1296 C CA . HIS A 1 164 ? -2.616 -15.399 -0.233 1.00 65.00 164 HIS A CA 1
ATOM 1297 C C . HIS A 1 164 ? -2.778 -15.071 -1.720 1.00 65.00 164 HIS A C 1
ATOM 1299 O O . HIS A 1 164 ? -3.262 -13.985 -2.036 1.00 65.00 164 HIS A O 1
ATOM 1305 N N . PHE A 1 165 ? -2.428 -15.983 -2.627 1.00 62.25 165 PHE A N 1
ATOM 1306 C CA . PHE A 1 165 ? -2.469 -15.725 -4.074 1.00 62.25 165 PHE A CA 1
ATOM 1307 C C . PHE A 1 165 ? -3.833 -16.040 -4.705 1.00 62.25 165 PHE A C 1
ATOM 1309 O O . PHE A 1 165 ? -4.164 -15.496 -5.758 1.00 62.25 165 PHE A O 1
ATOM 1316 N N . ASP A 1 166 ? -4.660 -16.851 -4.041 1.00 70.38 166 ASP A N 1
ATOM 1317 C CA . ASP A 1 166 ? -6.000 -17.221 -4.518 1.00 70.38 166 ASP A CA 1
ATOM 1318 C C . ASP A 1 166 ? -7.095 -16.169 -4.226 1.00 70.38 166 ASP A C 1
ATOM 1320 O O . ASP A 1 166 ? -8.243 -16.313 -4.664 1.00 70.38 166 ASP A O 1
ATOM 1324 N N . LEU A 1 167 ? -6.784 -15.103 -3.477 1.00 73.69 167 LEU A N 1
ATOM 1325 C CA . LEU A 1 167 ? -7.754 -14.060 -3.132 1.00 73.69 167 LEU A CA 1
ATOM 1326 C C . LEU A 1 167 ? -8.039 -13.142 -4.326 1.00 73.69 167 LEU A C 1
ATOM 1328 O O . LEU A 1 167 ? -7.221 -12.310 -4.701 1.00 73.69 167 LEU A O 1
ATOM 1332 N N . ARG A 1 168 ? -9.248 -13.255 -4.889 1.00 71.69 168 ARG A N 1
ATOM 1333 C CA . ARG A 1 168 ? -9.700 -12.433 -6.030 1.00 71.69 168 ARG A CA 1
ATOM 1334 C C . ARG A 1 168 ? -10.763 -11.390 -5.693 1.00 71.69 168 ARG A C 1
ATOM 1336 O O . ARG A 1 168 ? -10.933 -10.435 -6.441 1.00 71.69 168 ARG A O 1
ATOM 1343 N N . GLN A 1 169 ? -11.484 -11.541 -4.578 1.00 81.00 169 GLN A N 1
ATOM 1344 C CA . GLN A 1 169 ? -12.412 -10.500 -4.123 1.00 81.00 169 GLN A CA 1
ATOM 1345 C C . GLN A 1 169 ? -11.600 -9.302 -3.600 1.00 81.00 169 GLN A C 1
ATOM 1347 O O . GLN A 1 169 ? -10.859 -9.472 -2.629 1.00 81.00 169 GLN A O 1
ATOM 1352 N N . PRO A 1 170 ? -11.754 -8.079 -4.139 1.00 83.75 170 PRO A N 1
ATOM 1353 C CA . PRO A 1 170 ? -10.927 -6.951 -3.708 1.00 83.75 170 PRO A CA 1
ATOM 1354 C C . PRO A 1 170 ? -11.163 -6.571 -2.241 1.00 83.75 170 PRO A C 1
ATOM 1356 O O . PRO A 1 170 ? -10.226 -6.227 -1.528 1.00 83.75 170 PRO A O 1
ATOM 1359 N N . ARG A 1 171 ? -12.403 -6.727 -1.753 1.00 85.00 171 ARG A N 1
ATOM 1360 C CA . ARG A 1 171 ? -12.755 -6.598 -0.329 1.00 85.00 171 ARG A CA 1
ATOM 1361 C C . ARG A 1 171 ? -11.919 -7.541 0.549 1.00 85.00 171 ARG A C 1
ATOM 1363 O O . ARG A 1 171 ? -11.426 -7.118 1.589 1.00 85.00 171 ARG A O 1
ATOM 1370 N N . HIS A 1 172 ? -11.712 -8.789 0.115 1.00 87.12 172 HIS A N 1
ATOM 1371 C CA . HIS A 1 172 ? -10.868 -9.758 0.827 1.00 87.12 172 HIS A CA 1
ATOM 1372 C C . HIS A 1 172 ? -9.388 -9.377 0.749 1.00 87.12 172 HIS A C 1
ATOM 1374 O O . HIS A 1 172 ? -8.703 -9.451 1.763 1.00 87.12 172 HIS A O 1
ATOM 1380 N N . LEU A 1 173 ? -8.903 -8.915 -0.409 1.00 88.88 173 LEU A N 1
ATOM 1381 C CA . LEU A 1 173 ? -7.523 -8.445 -0.581 1.00 88.88 173 LEU A CA 1
ATOM 1382 C C . LEU A 1 173 ? -7.204 -7.232 0.310 1.00 88.88 173 LEU A C 1
ATOM 1384 O O . LEU A 1 173 ? -6.174 -7.219 0.984 1.00 88.88 173 LEU A O 1
ATOM 1388 N N . VAL A 1 174 ? -8.089 -6.233 0.366 1.00 90.88 174 VAL A N 1
ATOM 1389 C CA . VAL A 1 174 ? -7.951 -5.057 1.247 1.00 90.88 174 VAL A CA 1
ATOM 1390 C C . VAL A 1 174 ? -8.100 -5.456 2.717 1.00 90.88 174 VAL A C 1
ATOM 1392 O O . VAL A 1 174 ? -7.326 -4.999 3.558 1.00 90.88 174 VAL A O 1
ATOM 1395 N N . GLY A 1 175 ? -9.026 -6.369 3.027 1.00 91.38 175 GLY A N 1
ATOM 1396 C CA . GLY A 1 175 ? -9.179 -6.943 4.362 1.00 91.38 175 GLY A CA 1
ATOM 1397 C C . GLY A 1 175 ? -7.912 -7.645 4.852 1.00 91.38 175 GLY A C 1
ATOM 1398 O O . GLY A 1 175 ? -7.426 -7.352 5.944 1.00 91.38 175 GLY A O 1
ATOM 1399 N N . LYS A 1 176 ? -7.313 -8.497 4.013 1.00 91.38 176 LYS A N 1
ATOM 1400 C CA . LYS A 1 176 ? -6.021 -9.130 4.290 1.00 91.38 176 LYS A CA 1
ATOM 1401 C C . LYS A 1 176 ? -4.898 -8.096 4.405 1.00 91.38 176 LYS A C 1
ATOM 1403 O O . LYS A 1 176 ? -4.139 -8.152 5.361 1.00 91.38 176 LYS A O 1
ATOM 1408 N N . THR A 1 177 ? -4.833 -7.106 3.514 1.00 93.31 177 THR A N 1
ATOM 1409 C CA . THR A 1 177 ? -3.812 -6.037 3.557 1.00 93.31 177 THR A CA 1
ATOM 1410 C C . THR A 1 177 ? -3.828 -5.279 4.888 1.00 93.31 177 THR A C 1
ATOM 1412 O O . THR A 1 177 ? -2.770 -5.054 5.472 1.00 93.31 177 THR A O 1
ATOM 1415 N N . LEU A 1 178 ? -5.008 -4.962 5.435 1.00 93.62 178 LEU A N 1
ATOM 1416 C CA . LEU A 1 178 ? -5.128 -4.370 6.774 1.00 93.62 178 LEU A CA 1
ATOM 1417 C C . LEU A 1 178 ? -4.583 -5.283 7.888 1.00 93.62 178 LEU A C 1
ATOM 1419 O O . LEU A 1 178 ? -4.031 -4.775 8.862 1.00 93.62 178 LEU A O 1
ATOM 1423 N N . VAL A 1 179 ? -4.718 -6.607 7.760 1.00 94.25 179 VAL A N 1
ATOM 1424 C CA . VAL A 1 179 ? -4.182 -7.583 8.728 1.00 94.25 179 VAL A CA 1
ATOM 1425 C C . VAL A 1 179 ? -2.665 -7.736 8.590 1.00 94.25 179 VAL A C 1
ATOM 1427 O O . VAL A 1 179 ? -1.979 -7.671 9.606 1.00 94.25 179 VAL A O 1
ATOM 1430 N N . GLU A 1 180 ? -2.135 -7.884 7.374 1.00 91.94 180 GLU A N 1
ATOM 1431 C CA . GLU A 1 180 ? -0.698 -8.114 7.129 1.00 91.94 180 GLU A CA 1
ATOM 1432 C C . GLU A 1 180 ? 0.168 -6.872 7.408 1.00 91.94 180 GLU A C 1
ATOM 1434 O O . GLU A 1 180 ? 1.344 -7.000 7.734 1.00 91.94 180 GLU A O 1
ATOM 1439 N N . VAL A 1 181 ? -0.406 -5.661 7.383 1.00 91.50 181 VAL A N 1
ATOM 1440 C CA . VAL A 1 181 ? 0.270 -4.452 7.896 1.00 91.50 181 VAL A CA 1
ATOM 1441 C C . VAL A 1 181 ? 0.384 -4.452 9.432 1.00 91.50 181 VAL A C 1
ATOM 1443 O O . VAL A 1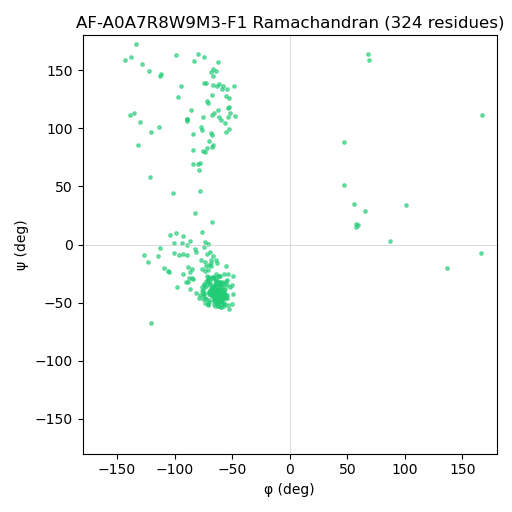 181 ? 1.320 -3.870 9.982 1.00 91.50 181 VAL A O 1
ATOM 1446 N N . CYS A 1 182 ? -0.538 -5.089 10.167 1.00 92.56 182 CYS A N 1
ATOM 1447 C CA . CYS A 1 182 ? -0.606 -4.952 11.629 1.00 92.56 182 CYS A CA 1
ATOM 1448 C C . CYS A 1 182 ? 0.654 -5.373 12.411 1.00 92.56 182 CYS A C 1
ATOM 1450 O O . CYS A 1 182 ? 0.934 -4.709 13.411 1.00 92.56 182 CYS A O 1
ATOM 1452 N N . PRO A 1 183 ? 1.412 -6.422 12.030 1.00 91.50 183 PRO A N 1
ATOM 1453 C CA . PRO A 1 183 ? 2.683 -6.755 12.675 1.00 91.50 183 PRO A CA 1
ATOM 1454 C C . PRO A 1 183 ? 3.748 -5.657 12.579 1.00 91.50 183 PRO A C 1
ATOM 1456 O O . PRO A 1 183 ? 4.589 -5.577 13.465 1.00 91.50 183 PRO A O 1
ATOM 1459 N N . VAL A 1 184 ? 3.699 -4.805 11.548 1.00 90.88 184 VAL A N 1
ATOM 1460 C CA . VAL A 1 184 ? 4.710 -3.766 11.274 1.00 90.88 184 VAL A CA 1
ATOM 1461 C C . VAL A 1 184 ? 4.450 -2.483 12.078 1.00 90.88 184 VAL A C 1
ATOM 1463 O O . VAL A 1 184 ? 5.384 -1.778 12.450 1.00 90.88 184 VAL A O 1
ATOM 1466 N N . ILE A 1 185 ? 3.182 -2.177 12.394 1.00 91.44 185 ILE A N 1
ATOM 1467 C CA . ILE A 1 185 ? 2.778 -0.929 13.078 1.00 91.44 185 ILE A CA 1
ATOM 1468 C C . ILE A 1 185 ? 3.519 -0.680 14.416 1.00 91.44 185 ILE A C 1
ATOM 1470 O O . ILE A 1 185 ? 3.919 0.466 14.644 1.00 91.44 185 ILE A O 1
ATOM 1474 N N . PRO A 1 186 ? 3.728 -1.672 15.312 1.00 92.19 186 PRO A N 1
ATOM 1475 C CA . PRO A 1 186 ? 4.475 -1.472 16.557 1.00 92.19 186 PRO A CA 1
ATOM 1476 C C . PRO A 1 186 ? 5.909 -0.971 16.337 1.00 92.19 186 PRO A C 1
ATOM 1478 O O . PRO A 1 186 ? 6.341 -0.043 17.025 1.00 92.19 186 PRO A O 1
ATOM 1481 N N . ASP A 1 187 ? 6.603 -1.533 15.345 1.00 91.31 187 ASP A N 1
ATOM 1482 C CA . ASP A 1 187 ? 8.023 -1.286 15.065 1.00 91.31 187 ASP A CA 1
ATOM 1483 C C . ASP A 1 187 ? 8.273 0.001 14.252 1.00 91.31 187 ASP A C 1
ATOM 1485 O O . ASP A 1 187 ? 9.423 0.402 14.055 1.00 91.31 187 ASP A O 1
ATOM 1489 N N . LEU A 1 188 ? 7.214 0.705 13.823 1.00 89.75 188 LEU A N 1
ATOM 1490 C CA . LEU A 1 188 ? 7.338 2.018 13.182 1.00 89.75 188 LEU A CA 1
ATOM 1491 C C . LEU A 1 188 ? 8.063 3.022 14.108 1.00 89.75 188 LEU A C 1
ATOM 1493 O O . LEU A 1 188 ? 7.716 3.135 15.288 1.00 89.75 188 LEU A O 1
ATOM 1497 N N . PRO A 1 189 ? 9.009 3.833 13.598 1.00 89.81 189 PRO A N 1
ATOM 1498 C CA . PRO A 1 189 ? 9.795 4.767 14.412 1.00 89.81 189 PRO A CA 1
ATOM 1499 C C . PRO A 1 189 ? 9.037 6.046 14.829 1.00 89.81 189 PRO A C 1
ATOM 1501 O O . PRO A 1 189 ? 9.661 6.990 15.312 1.00 89.81 189 PRO A O 1
ATOM 1504 N N . VAL A 1 190 ? 7.718 6.103 14.614 1.00 90.81 190 VAL A N 1
ATOM 1505 C CA . VAL A 1 190 ? 6.866 7.293 14.782 1.00 90.81 190 VAL A CA 1
ATOM 1506 C C . VAL A 1 190 ? 5.533 6.952 15.453 1.00 90.81 190 VAL A C 1
ATOM 1508 O O . VAL A 1 190 ? 5.115 5.791 15.440 1.00 90.81 190 VAL A O 1
ATOM 1511 N N . GLY A 1 191 ? 4.857 7.964 16.003 1.00 90.00 191 GLY A N 1
ATOM 1512 C CA . GLY A 1 191 ? 3.646 7.815 16.809 1.00 90.00 191 GLY A CA 1
ATOM 1513 C C . GLY A 1 191 ? 3.865 7.150 18.171 1.00 90.00 191 GLY A C 1
ATOM 1514 O O . GLY A 1 191 ? 4.844 6.441 18.409 1.00 90.00 191 GLY A O 1
ATOM 1515 N N . ASP A 1 192 ? 2.927 7.380 19.087 1.00 91.12 192 ASP A N 1
ATOM 1516 C CA . ASP A 1 192 ? 2.943 6.782 20.421 1.00 91.12 192 ASP A CA 1
ATOM 1517 C C . ASP A 1 192 ? 2.351 5.359 20.443 1.00 91.12 192 ASP A C 1
ATOM 1519 O O . ASP A 1 192 ? 1.532 4.975 19.603 1.00 91.12 192 ASP A O 1
ATOM 1523 N N . ASP A 1 193 ? 2.732 4.584 21.459 1.00 90.75 193 ASP A N 1
ATOM 1524 C CA . ASP A 1 193 ? 2.322 3.184 21.612 1.00 90.75 193 ASP A CA 1
ATOM 1525 C C . ASP A 1 193 ? 0.800 3.003 21.770 1.00 90.75 193 ASP A C 1
ATOM 1527 O O . ASP A 1 193 ? 0.265 1.962 21.383 1.00 90.75 193 ASP A O 1
ATOM 1531 N N . SER A 1 194 ? 0.077 4.005 22.291 1.00 90.00 194 SER A N 1
ATOM 1532 C CA . SER A 1 194 ? -1.382 3.943 22.436 1.00 90.00 194 SER A CA 1
ATOM 1533 C C . SER A 1 194 ? -2.073 4.138 21.088 1.00 90.00 194 SER A C 1
ATOM 1535 O O . SER A 1 194 ? -2.979 3.369 20.758 1.00 90.00 194 SER A O 1
ATOM 1537 N N . THR A 1 195 ? -1.626 5.101 20.278 1.00 89.62 195 THR A N 1
ATOM 1538 C CA . THR A 1 195 ? -2.081 5.283 18.888 1.00 89.62 195 THR A CA 1
ATOM 1539 C C . THR A 1 195 ? -1.783 4.036 18.054 1.00 89.62 195 THR A C 1
ATOM 1541 O O . THR A 1 195 ? -2.685 3.509 17.399 1.00 89.62 195 THR A O 1
ATOM 1544 N N . LYS A 1 196 ? -0.561 3.488 18.141 1.00 92.25 196 LYS A N 1
ATOM 1545 C CA . LYS A 1 196 ? -0.179 2.235 17.465 1.00 92.25 196 LYS A CA 1
ATOM 1546 C C . LYS A 1 196 ? -1.082 1.064 17.862 1.00 92.25 196 LYS A C 1
ATOM 1548 O O . LYS A 1 196 ? -1.636 0.402 16.987 1.00 92.25 196 LYS A O 1
ATOM 1553 N N . ALA A 1 197 ? -1.278 0.820 19.161 1.00 92.25 197 ALA A N 1
ATOM 1554 C CA . ALA A 1 197 ? -2.117 -0.278 19.650 1.00 92.25 197 ALA A CA 1
ATOM 1555 C C . ALA A 1 197 ? -3.591 -0.124 19.232 1.00 92.25 197 ALA A C 1
ATOM 1557 O O . ALA A 1 197 ? -4.206 -1.085 18.762 1.00 92.25 197 ALA A O 1
ATOM 1558 N N . THR A 1 198 ? -4.135 1.093 19.339 1.00 92.50 198 THR A N 1
ATOM 1559 C CA . THR A 1 198 ? -5.493 1.451 18.886 1.00 92.50 198 THR A CA 1
ATOM 1560 C C . THR A 1 198 ? -5.667 1.167 17.394 1.00 92.50 198 THR A C 1
ATOM 1562 O O . THR A 1 198 ? -6.673 0.585 16.975 1.00 92.50 198 THR A O 1
ATOM 1565 N N . LEU A 1 199 ? -4.674 1.539 16.582 1.00 93.06 199 LEU A N 1
ATOM 1566 C CA . LEU A 1 199 ? -4.712 1.366 15.135 1.00 93.06 199 LEU A CA 1
ATOM 1567 C C . LEU A 1 199 ? -4.531 -0.100 14.714 1.00 93.06 199 LEU A C 1
ATOM 1569 O O . LEU A 1 199 ? -5.231 -0.544 13.806 1.00 93.06 199 LEU A O 1
ATOM 1573 N N . VAL A 1 200 ? -3.687 -0.877 15.405 1.00 94.56 200 VAL A N 1
ATOM 1574 C CA . VAL A 1 200 ? -3.582 -2.340 15.230 1.00 94.56 200 VAL A CA 1
ATOM 1575 C C . VAL A 1 200 ? -4.912 -3.025 15.548 1.00 94.56 200 VAL A C 1
ATOM 1577 O O . VAL A 1 200 ? -5.383 -3.831 14.748 1.00 94.56 200 VAL A O 1
ATOM 1580 N N . ALA A 1 201 ? -5.550 -2.698 16.677 1.00 93.38 201 ALA A N 1
ATOM 1581 C CA . ALA A 1 201 ? -6.848 -3.269 17.042 1.00 93.38 201 ALA A CA 1
ATOM 1582 C C . ALA A 1 201 ? -7.923 -2.925 15.995 1.00 93.38 201 ALA A C 1
ATOM 1584 O O . ALA A 1 201 ? -8.582 -3.817 15.459 1.00 93.38 201 ALA A O 1
ATOM 1585 N N . SER A 1 202 ? -8.029 -1.644 15.632 1.00 93.06 202 SER A N 1
ATOM 1586 C CA . SER A 1 202 ? -8.973 -1.146 14.621 1.00 93.06 202 SER A CA 1
ATOM 1587 C C . SER A 1 202 ? -8.778 -1.818 13.255 1.00 93.06 202 SER A C 1
ATOM 1589 O O . SER A 1 202 ? -9.749 -2.218 12.615 1.00 93.06 202 SER A O 1
ATOM 1591 N N . SER A 1 203 ? -7.525 -1.980 12.818 1.00 94.25 203 SER A N 1
ATOM 1592 C CA . SER A 1 203 ? -7.184 -2.540 11.503 1.00 94.25 203 SER A CA 1
ATOM 1593 C C . SER A 1 203 ? -7.343 -4.062 11.453 1.00 94.25 203 SER A C 1
ATOM 1595 O O . SER A 1 203 ? -7.840 -4.571 10.452 1.00 94.25 203 SER A O 1
ATOM 1597 N N . LYS A 1 204 ? -7.034 -4.794 12.537 1.00 94.12 204 LYS A N 1
ATOM 1598 C CA . LYS A 1 204 ? -7.334 -6.235 12.648 1.00 94.12 204 LYS A CA 1
ATOM 1599 C C . LYS A 1 204 ? -8.833 -6.513 12.598 1.00 94.12 204 LYS A C 1
ATOM 1601 O O . LYS A 1 204 ? -9.258 -7.378 11.836 1.00 94.12 204 LYS A O 1
ATOM 1606 N N . LEU A 1 205 ? -9.628 -5.789 13.394 1.00 92.12 205 LEU A N 1
ATOM 1607 C CA . LEU A 1 205 ? -11.085 -5.946 13.421 1.00 92.12 205 LEU A CA 1
ATOM 1608 C C . LEU A 1 205 ? -11.675 -5.716 12.025 1.00 92.12 205 LEU A C 1
ATOM 1610 O O . LEU A 1 205 ? -12.371 -6.577 11.489 1.00 92.12 205 LEU A O 1
ATOM 1614 N N . LEU A 1 206 ? -11.344 -4.577 11.410 1.00 90.62 206 LEU A N 1
ATOM 1615 C CA . LEU A 1 206 ? -11.838 -4.228 10.082 1.00 90.62 206 LEU A CA 1
ATOM 1616 C C . LEU A 1 206 ? -11.346 -5.210 9.007 1.00 90.62 206 LEU A C 1
ATOM 1618 O O . LEU A 1 206 ? -12.128 -5.657 8.169 1.00 90.62 206 LEU A O 1
ATOM 1622 N N . GLY A 1 207 ? -10.072 -5.599 9.066 1.00 91.62 207 GLY A N 1
ATOM 1623 C CA . GLY A 1 207 ? -9.446 -6.508 8.114 1.00 91.62 207 GLY A CA 1
ATOM 1624 C C . GLY A 1 207 ? -10.051 -7.913 8.116 1.00 91.62 207 GLY A C 1
ATOM 1625 O O . GLY A 1 207 ? -10.455 -8.410 7.063 1.00 91.62 207 GLY A O 1
ATOM 1626 N N . PHE A 1 208 ? -10.213 -8.534 9.292 1.00 91.94 208 PHE A N 1
ATOM 1627 C CA . PHE A 1 208 ? -10.861 -9.849 9.398 1.00 91.94 208 PHE A CA 1
ATOM 1628 C C . PHE A 1 208 ? -12.348 -9.820 9.026 1.00 91.94 208 PHE A C 1
ATOM 1630 O O . PHE A 1 208 ? -12.858 -10.829 8.536 1.00 91.94 208 PHE A O 1
ATOM 1637 N N . ALA A 1 209 ? -13.039 -8.691 9.221 1.00 88.12 209 ALA A N 1
ATOM 1638 C CA . ALA A 1 209 ? -14.425 -8.538 8.788 1.00 88.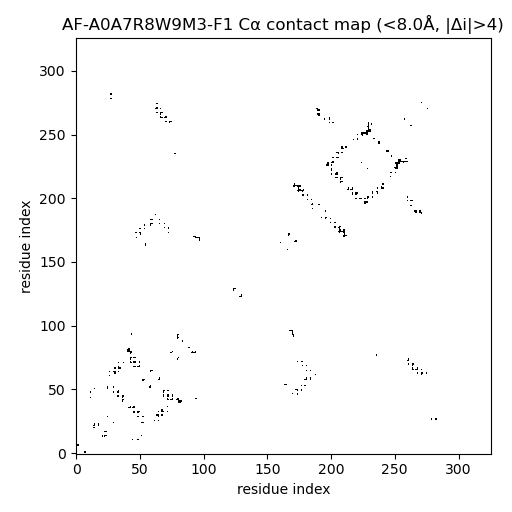12 209 ALA A CA 1
ATOM 1639 C C . ALA A 1 209 ? -14.550 -8.457 7.260 1.00 88.12 209 ALA A C 1
ATOM 1641 O O . ALA A 1 209 ? -15.343 -9.186 6.666 1.00 88.1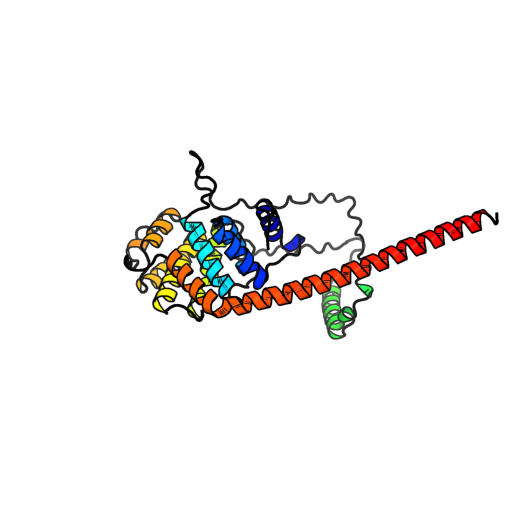2 209 ALA A O 1
ATOM 1642 N N . LEU A 1 210 ? -13.720 -7.632 6.617 1.00 87.06 210 LEU A N 1
ATOM 1643 C CA . LEU A 1 210 ? -13.663 -7.508 5.158 1.00 87.06 210 LEU A CA 1
ATOM 1644 C C . LEU A 1 210 ? -13.209 -8.812 4.478 1.00 87.06 210 LEU A C 1
ATOM 1646 O O . LEU A 1 210 ? -13.691 -9.127 3.396 1.00 87.06 210 LEU A O 1
ATOM 1650 N N . TRP A 1 211 ? -12.333 -9.590 5.121 1.00 88.50 211 TRP A N 1
ATOM 1651 C CA . TRP A 1 211 ? -11.868 -10.913 4.671 1.00 88.50 211 TRP A CA 1
ATOM 1652 C C . TRP A 1 211 ? -12.781 -12.080 5.115 1.00 88.50 211 TRP A C 1
ATOM 1654 O O . TRP A 1 211 ? -12.476 -13.245 4.867 1.00 88.50 211 TRP A O 1
ATOM 1664 N N . GLU A 1 212 ? -13.904 -11.786 5.782 1.00 85.81 212 GLU A N 1
ATOM 1665 C CA . GLU A 1 212 ? -14.931 -12.744 6.237 1.00 85.81 212 GLU A CA 1
ATOM 1666 C C . GLU A 1 212 ? -14.430 -13.875 7.168 1.00 85.81 212 GLU A C 1
ATOM 1668 O O . GLU A 1 212 ? -15.131 -14.863 7.411 1.00 85.81 212 GLU A O 1
ATOM 1673 N N . LYS A 1 213 ? -13.244 -13.724 7.774 1.00 88.00 213 LYS A N 1
ATOM 1674 C CA . LYS A 1 213 ? -12.629 -14.710 8.682 1.00 88.00 213 LYS A CA 1
ATOM 1675 C C . LYS A 1 213 ? -13.224 -14.623 10.092 1.00 88.00 213 LYS A C 1
ATOM 1677 O O . LYS A 1 213 ? -12.548 -14.214 11.037 1.00 88.00 213 LYS A O 1
ATOM 1682 N N . LYS A 1 214 ? -14.491 -15.030 10.249 1.00 84.81 214 LYS A N 1
ATOM 1683 C CA . LYS A 1 214 ? -15.251 -14.932 11.517 1.00 84.81 214 LYS A CA 1
ATOM 1684 C C . LYS A 1 214 ? -14.491 -15.489 12.739 1.00 84.81 214 LYS A C 1
ATOM 1686 O O . LYS A 1 214 ? -14.422 -14.813 13.761 1.00 84.81 214 LYS A O 1
ATOM 1691 N N . ASP A 1 215 ? -13.823 -16.639 12.612 1.00 87.94 215 ASP A N 1
ATOM 1692 C CA . ASP A 1 215 ? -13.039 -17.269 13.697 1.00 87.94 215 ASP A CA 1
ATOM 1693 C C . ASP A 1 215 ? -11.770 -16.500 14.115 1.00 87.94 215 ASP A C 1
ATOM 1695 O O . ASP A 1 215 ? -11.163 -16.806 15.148 1.00 87.94 215 ASP A O 1
ATOM 1699 N N . LEU A 1 216 ? -11.308 -15.556 13.291 1.00 90.56 216 LEU A N 1
ATOM 1700 C CA . LEU A 1 216 ? -10.199 -14.648 13.599 1.00 90.56 216 LEU A CA 1
ATOM 1701 C C . LEU A 1 216 ? -10.726 -13.301 14.098 1.00 90.56 216 LEU A C 1
ATOM 1703 O O . LEU A 1 216 ? -10.173 -12.751 15.049 1.00 90.56 216 LEU A O 1
ATOM 1707 N N . LEU A 1 217 ? -11.844 -12.827 13.541 1.00 89.12 217 LEU A N 1
ATOM 1708 C CA . LEU A 1 217 ? -12.536 -11.633 14.016 1.00 89.12 217 LEU A CA 1
ATOM 1709 C C . LEU A 1 217 ? -12.986 -11.770 15.477 1.00 89.12 217 LEU A C 1
ATOM 1711 O O . LEU A 1 217 ? -12.710 -10.875 16.266 1.00 89.12 217 LEU A O 1
ATOM 1715 N N . LEU A 1 218 ? -13.594 -12.894 15.871 1.00 87.38 218 LEU A N 1
ATOM 1716 C CA . LEU A 1 218 ? -14.015 -13.115 17.264 1.00 87.38 218 LEU A CA 1
ATOM 1717 C C . LEU A 1 218 ? -12.830 -13.090 18.251 1.00 87.38 218 LEU A C 1
ATOM 1719 O O . LEU A 1 218 ? -12.958 -12.576 19.359 1.00 87.38 218 LEU A O 1
ATOM 1723 N N . LYS A 1 219 ? -11.648 -13.567 17.834 1.00 89.50 219 LYS A N 1
ATOM 1724 C CA . LYS A 1 219 ? -10.411 -13.461 18.633 1.00 89.50 219 LYS A CA 1
ATOM 1725 C C . LYS A 1 219 ? -9.918 -12.017 18.711 1.00 89.50 219 LYS A C 1
ATOM 1727 O O . LYS A 1 219 ? -9.563 -11.558 19.789 1.00 89.50 219 LYS A O 1
ATOM 1732 N N . ALA A 1 220 ? -9.952 -11.287 17.595 1.00 89.50 220 ALA A N 1
ATOM 1733 C CA . ALA A 1 220 ? -9.596 -9.871 17.564 1.00 89.50 220 ALA A CA 1
ATOM 1734 C C . ALA A 1 220 ? -10.557 -9.000 18.397 1.00 89.50 220 ALA A C 1
ATOM 1736 O O . ALA A 1 220 ? -10.113 -8.010 18.971 1.00 89.50 220 ALA A O 1
ATOM 1737 N N . VAL A 1 221 ? -11.840 -9.373 18.507 1.00 88.25 221 VAL A N 1
ATOM 1738 C CA . VAL A 1 221 ? -12.800 -8.741 19.429 1.00 88.25 221 VAL A CA 1
ATOM 1739 C C . VAL A 1 221 ? -12.405 -9.000 20.881 1.00 88.25 221 VAL A C 1
ATOM 1741 O O . VAL A 1 221 ? -12.356 -8.045 21.649 1.00 88.25 221 VAL A O 1
ATOM 1744 N N . GLU A 1 222 ? -12.064 -10.239 21.255 1.00 87.50 222 GLU A N 1
ATOM 1745 C CA . GLU A 1 222 ? -11.588 -10.570 22.609 1.00 87.50 222 GLU A CA 1
ATOM 1746 C C . GLU A 1 222 ? -10.306 -9.796 22.976 1.00 87.50 222 GLU A C 1
ATOM 1748 O O . GLU A 1 222 ? -10.272 -9.132 24.013 1.00 87.50 222 GLU A O 1
ATOM 1753 N N . ASP A 1 223 ? -9.298 -9.782 22.094 1.00 86.31 223 ASP A N 1
ATOM 1754 C CA . ASP A 1 223 ? -8.074 -8.979 22.260 1.00 86.31 223 ASP A CA 1
ATOM 1755 C C . ASP A 1 223 ? -8.416 -7.483 22.471 1.00 86.31 223 ASP A C 1
ATOM 1757 O O . ASP A 1 223 ? -7.910 -6.819 23.387 1.00 86.31 223 ASP A O 1
ATOM 1761 N N . ALA A 1 224 ? -9.328 -6.950 21.647 1.00 85.38 224 ALA A N 1
ATOM 1762 C CA . ALA A 1 224 ? -9.762 -5.554 21.659 1.00 85.38 224 ALA A CA 1
ATOM 1763 C C . ALA A 1 224 ? -10.692 -5.172 22.830 1.00 85.38 224 ALA A C 1
ATOM 1765 O O . ALA A 1 224 ? -10.995 -3.992 22.994 1.0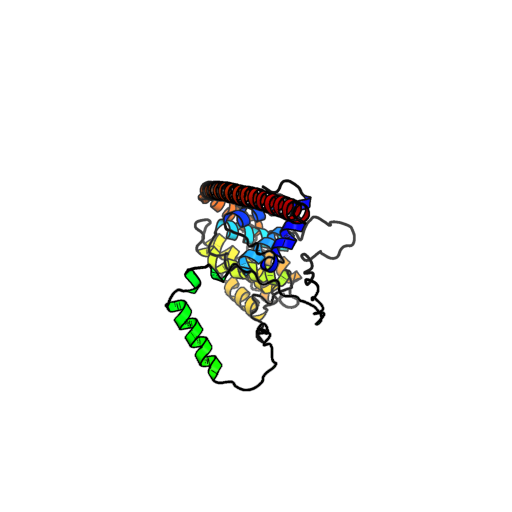0 85.38 224 ALA A O 1
ATOM 1766 N N . LYS A 1 225 ? -11.088 -6.095 23.720 1.00 84.81 225 LYS A N 1
ATOM 1767 C CA . LYS A 1 225 ? -11.738 -5.717 24.997 1.00 84.81 225 LYS A CA 1
ATOM 1768 C C . LYS A 1 225 ? -10.796 -4.912 25.901 1.00 84.81 225 LYS A C 1
ATOM 1770 O O . LYS A 1 225 ? -11.242 -4.128 26.739 1.00 84.81 225 LYS A O 1
ATOM 1775 N N . THR A 1 226 ? -9.482 -5.083 25.731 1.00 85.31 226 THR A N 1
ATOM 1776 C CA . THR A 1 226 ? -8.455 -4.392 26.530 1.00 85.31 226 THR A CA 1
ATOM 1777 C C . THR A 1 226 ? -8.076 -3.011 25.968 1.00 85.31 226 THR A C 1
ATOM 1779 O O . THR A 1 226 ? -7.906 -2.048 26.729 1.00 85.31 226 THR A O 1
ATOM 1782 N N . THR A 1 227 ? -8.014 -2.892 24.640 1.00 86.81 227 THR A N 1
ATOM 1783 C CA . THR A 1 227 ? -7.573 -1.700 23.896 1.00 86.81 227 THR A CA 1
ATOM 1784 C C . THR A 1 227 ? -8.774 -0.858 23.460 1.00 86.81 227 THR A C 1
ATOM 1786 O O . THR A 1 227 ? -9.677 -1.401 22.832 1.00 86.81 227 THR A O 1
ATOM 1789 N N . PRO A 1 228 ? -8.831 0.454 23.758 1.00 87.19 228 PRO A N 1
ATOM 1790 C CA . PRO A 1 228 ? -9.940 1.281 23.297 1.00 87.19 228 PRO A CA 1
ATOM 1791 C C . PRO A 1 228 ? -9.929 1.419 21.764 1.00 87.19 228 PRO A C 1
ATOM 1793 O O . PRO A 1 228 ? -8.862 1.501 21.160 1.00 87.19 228 PRO A O 1
ATOM 1796 N N . VAL A 1 229 ? -11.107 1.470 21.140 1.00 88.50 229 VAL A N 1
ATOM 1797 C CA . VAL A 1 229 ? -11.282 1.677 19.691 1.00 88.50 229 VAL A CA 1
ATOM 1798 C C . VAL A 1 229 ? -12.257 2.822 19.395 1.00 88.50 229 VAL A C 1
ATOM 1800 O O . VAL A 1 229 ? -13.122 3.153 20.208 1.00 88.50 229 VAL A O 1
ATOM 1803 N N . HIS A 1 230 ? -12.121 3.437 18.219 1.00 87.50 230 HIS A N 1
ATOM 1804 C CA . HIS A 1 230 ? -12.986 4.536 17.779 1.00 87.50 230 HIS A CA 1
ATOM 1805 C C . HIS A 1 230 ? -14.386 4.020 17.362 1.00 87.50 230 HIS A C 1
ATOM 1807 O O . HIS A 1 230 ? -14.456 2.996 16.674 1.00 87.50 230 HIS A O 1
ATOM 1813 N N . PRO A 1 231 ? -15.500 4.709 17.703 1.00 84.75 231 PRO A N 1
ATOM 1814 C CA . PRO A 1 231 ? -16.869 4.253 17.411 1.00 84.75 231 PRO A CA 1
ATOM 1815 C C . PRO A 1 231 ? -17.148 3.922 15.935 1.00 84.75 231 PRO A C 1
ATOM 1817 O O . PRO A 1 231 ? -17.859 2.955 15.666 1.00 84.75 231 PRO A O 1
ATOM 1820 N N . ASP A 1 232 ? -16.553 4.649 14.979 1.00 83.12 232 ASP A N 1
ATOM 1821 C CA . ASP A 1 232 ? -16.674 4.355 13.536 1.00 83.12 232 ASP A CA 1
ATOM 1822 C C . ASP A 1 232 ? -16.386 2.886 13.193 1.00 83.12 232 ASP A C 1
ATOM 1824 O O . ASP A 1 232 ? -17.031 2.331 12.307 1.00 83.12 232 ASP A O 1
ATOM 1828 N N . ILE A 1 233 ? -15.458 2.227 13.900 1.00 84.56 233 ILE A N 1
ATOM 1829 C CA . ILE A 1 233 ? -15.132 0.819 13.643 1.00 84.56 233 ILE A CA 1
ATOM 1830 C C . ILE A 1 233 ? -16.349 -0.078 13.901 1.00 84.56 233 ILE A C 1
ATOM 1832 O O . ILE A 1 233 ? -16.651 -0.920 13.062 1.00 84.56 233 ILE A O 1
ATOM 1836 N N . GLN A 1 234 ? -17.118 0.133 14.977 1.00 79.69 234 GLN A N 1
ATOM 1837 C CA . GLN A 1 234 ? -18.366 -0.616 15.197 1.00 79.69 234 GLN A CA 1
ATOM 1838 C C . GLN A 1 234 ? -19.398 -0.346 14.092 1.00 79.69 234 GLN A C 1
ATOM 1840 O O . GLN A 1 234 ? -20.031 -1.283 13.605 1.00 79.69 234 GLN A O 1
ATOM 1845 N N . GLN A 1 235 ? -19.549 0.918 13.676 1.00 78.00 235 GLN A N 1
ATOM 1846 C CA . GLN A 1 235 ? -20.496 1.301 12.624 1.00 78.00 235 GLN A CA 1
ATOM 1847 C C . GLN A 1 235 ? -20.159 0.639 11.281 1.00 78.00 235 GLN A C 1
ATOM 1849 O O . GLN A 1 235 ? -21.063 0.195 10.577 1.00 78.00 235 GLN A O 1
ATOM 1854 N N . VAL A 1 236 ? -18.873 0.564 10.930 1.00 77.88 236 VAL A N 1
ATOM 1855 C CA . VAL A 1 236 ? -18.404 -0.066 9.689 1.00 77.88 236 VAL A CA 1
ATOM 1856 C C . VAL A 1 236 ? -18.488 -1.596 9.783 1.00 77.88 236 VAL A C 1
ATOM 1858 O O . VAL A 1 236 ? -18.963 -2.233 8.847 1.00 77.88 236 VAL A O 1
ATOM 1861 N N . LEU A 1 237 ? -18.118 -2.208 10.916 1.00 79.44 237 LEU A N 1
ATOM 1862 C CA . LEU A 1 237 ? -18.227 -3.663 11.122 1.00 79.44 237 LEU A CA 1
ATOM 1863 C C . LEU A 1 237 ? -19.667 -4.173 10.950 1.00 79.44 237 LEU A C 1
ATOM 1865 O O . LEU A 1 237 ? -19.882 -5.184 10.278 1.00 79.44 237 LEU A O 1
ATOM 1869 N N . GLY A 1 238 ? -20.651 -3.441 11.487 1.00 71.94 238 GLY A N 1
ATOM 1870 C CA . GLY A 1 238 ? -22.075 -3.771 11.359 1.00 71.94 238 GLY A CA 1
ATOM 1871 C C . GLY A 1 238 ? -22.630 -3.720 9.927 1.00 71.94 238 GLY A C 1
ATOM 1872 O O . GLY A 1 238 ? -23.719 -4.232 9.689 1.00 71.94 238 GLY A O 1
ATOM 1873 N N . GLN A 1 239 ? -21.901 -3.143 8.963 1.00 71.88 239 GLN A N 1
ATOM 1874 C CA . GLN A 1 239 ? -22.275 -3.166 7.540 1.00 71.88 239 GLN A CA 1
ATOM 1875 C C . GLN A 1 239 ? -21.778 -4.422 6.813 1.00 71.88 239 GLN A C 1
ATOM 1877 O O . GLN A 1 239 ? -22.344 -4.788 5.785 1.00 71.88 239 GLN A O 1
ATOM 1882 N N . TYR A 1 240 ? -20.722 -5.071 7.318 1.00 69.94 240 TYR A N 1
ATOM 1883 C CA . TYR A 1 240 ? -20.042 -6.163 6.615 1.00 69.94 240 TYR A CA 1
ATOM 1884 C C . TYR A 1 240 ? -20.348 -7.560 7.164 1.00 69.94 240 TYR A C 1
ATOM 1886 O O . TYR A 1 240 ? -20.208 -8.523 6.409 1.00 69.94 240 TYR A O 1
ATOM 1894 N N . ILE A 1 241 ? -20.759 -7.710 8.433 1.00 70.62 241 ILE A N 1
ATOM 1895 C CA . ILE A 1 241 ? -21.129 -9.023 8.994 1.00 70.62 241 ILE A CA 1
ATOM 1896 C C . ILE A 1 241 ? -22.426 -8.967 9.810 1.00 70.62 241 ILE A C 1
ATOM 1898 O O . ILE A 1 241 ? -22.470 -8.454 10.926 1.00 70.62 241 ILE A O 1
ATOM 1902 N N . GLU A 1 242 ? -23.454 -9.635 9.283 1.00 71.19 242 GLU A N 1
ATOM 1903 C CA . GLU A 1 242 ? -24.681 -9.966 10.010 1.00 71.19 242 GLU A CA 1
ATOM 1904 C C . GLU A 1 242 ? -24.394 -10.871 11.226 1.00 71.19 242 GLU A C 1
ATOM 1906 O O . GLU A 1 242 ? -23.634 -11.847 11.137 1.00 71.19 242 GLU A O 1
ATOM 1911 N N . GLY A 1 243 ? -25.054 -10.575 12.351 1.00 70.00 243 GLY A N 1
ATOM 1912 C CA . GLY A 1 243 ? -25.067 -11.421 13.552 1.00 70.00 243 GLY A CA 1
ATOM 1913 C C . GLY A 1 243 ? -23.923 -11.213 14.552 1.00 70.00 243 GLY A C 1
ATOM 1914 O O . GLY A 1 243 ? -23.886 -11.927 15.544 1.00 70.00 243 GLY A O 1
ATOM 1915 N N . ILE A 1 244 ? -23.025 -10.247 14.327 1.00 73.31 244 ILE A N 1
ATOM 1916 C CA . ILE A 1 244 ? -21.925 -9.884 15.254 1.00 73.31 244 ILE A CA 1
ATOM 1917 C C . ILE A 1 244 ? -22.309 -8.731 16.218 1.00 73.31 244 ILE A C 1
ATOM 1919 O O . ILE A 1 244 ? -21.539 -8.318 17.080 1.00 73.31 244 ILE A O 1
ATOM 1923 N N . GLU A 1 245 ? -23.546 -8.231 16.125 1.00 72.69 245 GLU A N 1
ATOM 1924 C CA . GLU A 1 245 ? -24.067 -7.098 16.907 1.00 72.69 245 GLU A CA 1
ATOM 1925 C C . GLU A 1 245 ? -23.962 -7.257 18.431 1.00 72.69 245 GLU A C 1
ATOM 1927 O O . GLU A 1 245 ? -23.841 -6.252 19.131 1.00 72.69 245 GLU A O 1
ATOM 1932 N N . ASP A 1 246 ? -24.044 -8.482 18.961 1.00 73.94 246 ASP A N 1
ATOM 1933 C CA . ASP A 1 246 ? -23.900 -8.736 20.398 1.00 73.94 246 ASP A CA 1
ATOM 1934 C C . ASP A 1 246 ? -22.431 -8.712 20.843 1.00 73.94 246 ASP A C 1
ATOM 1936 O O . ASP A 1 246 ? -22.119 -8.034 21.822 1.00 73.94 246 ASP A O 1
ATOM 1940 N N . ASP A 1 247 ? -21.517 -9.328 20.086 1.00 75.06 247 ASP A N 1
ATOM 1941 C CA . ASP A 1 247 ? -20.075 -9.309 20.375 1.00 75.06 247 ASP A CA 1
ATOM 1942 C C . ASP A 1 247 ? -19.502 -7.879 20.341 1.00 75.06 247 ASP A C 1
ATOM 1944 O O . ASP A 1 247 ? -18.670 -7.505 21.172 1.00 75.06 247 ASP A O 1
ATOM 1948 N N . LEU A 1 248 ? -19.987 -7.033 19.420 1.00 75.25 248 LEU A N 1
ATOM 1949 C CA . LEU A 1 248 ? -19.554 -5.633 19.318 1.00 75.25 248 LEU A CA 1
ATOM 1950 C C . LEU A 1 248 ? -19.866 -4.813 20.577 1.00 75.25 248 LEU A C 1
ATOM 1952 O O . LEU A 1 248 ? -19.147 -3.849 20.842 1.00 75.25 248 LEU A O 1
ATOM 1956 N N . LYS A 1 249 ? -20.892 -5.173 21.362 1.00 76.25 249 LYS A N 1
ATOM 1957 C CA . LYS A 1 249 ? -21.280 -4.444 22.588 1.00 76.25 249 LYS A CA 1
ATOM 1958 C C . LYS A 1 249 ? -20.261 -4.604 23.718 1.00 76.25 249 LYS A C 1
ATOM 1960 O O . LYS A 1 249 ? -20.278 -3.801 24.648 1.00 76.25 249 LYS A O 1
ATOM 1965 N N . GLU A 1 250 ? -19.377 -5.600 23.637 1.00 77.31 250 GLU A N 1
ATOM 1966 C CA . GLU A 1 250 ? -18.302 -5.819 24.613 1.00 77.31 250 GLU A CA 1
ATOM 1967 C C . GLU A 1 250 ? -17.002 -5.065 24.270 1.00 77.31 250 GLU A C 1
ATOM 1969 O O . GLU A 1 250 ? -16.092 -5.007 25.100 1.00 77.31 250 GLU A O 1
ATOM 1974 N N . LEU A 1 251 ? -16.901 -4.452 23.081 1.00 82.25 251 LEU A N 1
ATOM 1975 C CA . LEU A 1 251 ? -15.749 -3.627 22.707 1.00 82.25 251 LEU A CA 1
ATOM 1976 C C . LEU A 1 251 ? -15.670 -2.352 23.554 1.00 82.25 251 LEU A C 1
ATOM 1978 O O . LEU A 1 251 ? -16.652 -1.633 23.756 1.00 82.25 251 LEU A O 1
ATOM 1982 N N . LYS A 1 252 ? -14.452 -2.014 23.981 1.00 84.12 252 LYS A N 1
ATOM 1983 C CA . LYS A 1 252 ? -14.162 -0.768 24.688 1.00 84.12 252 LYS A CA 1
ATOM 1984 C C . LYS A 1 252 ? -14.110 0.394 23.692 1.00 84.12 252 LYS A C 1
ATOM 1986 O O . LYS A 1 252 ? -13.108 0.588 23.013 1.00 84.12 252 LYS A O 1
ATOM 1991 N N . VAL A 1 253 ? -15.175 1.184 23.614 1.00 85.25 253 VAL A N 1
ATOM 1992 C CA . VAL A 1 253 ? -15.251 2.346 22.713 1.00 85.25 253 VAL A CA 1
ATOM 1993 C C . VAL A 1 253 ? -14.838 3.629 23.429 1.00 85.25 253 VAL A C 1
ATOM 1995 O O . VAL A 1 253 ? -15.300 3.886 24.541 1.00 85.25 253 VAL A O 1
ATOM 1998 N N . ASP A 1 254 ? -14.028 4.461 22.774 1.00 86.19 254 ASP A N 1
ATOM 1999 C CA . ASP A 1 254 ? -13.693 5.808 23.250 1.00 86.19 254 ASP A CA 1
ATOM 2000 C C . ASP A 1 254 ? -13.896 6.858 22.133 1.00 86.19 254 ASP A C 1
ATOM 2002 O O . ASP A 1 254 ? -13.088 6.940 21.205 1.00 86.19 254 ASP A O 1
ATOM 2006 N N . PRO A 1 255 ? -14.970 7.676 22.199 1.00 85.25 255 PRO A N 1
ATOM 2007 C CA . PRO A 1 255 ? -15.239 8.749 21.235 1.00 85.25 255 PRO A CA 1
ATOM 2008 C C . PRO A 1 255 ? -14.302 9.967 21.324 1.00 85.25 255 PRO A C 1
ATOM 2010 O O . PRO A 1 255 ? -14.528 10.937 20.604 1.00 85.25 255 PRO A O 1
ATOM 2013 N N . SER A 1 256 ? -13.319 9.976 22.233 1.00 87.94 256 SER A N 1
ATOM 2014 C CA . SER A 1 256 ? -12.312 11.046 22.337 1.00 87.94 256 SER A CA 1
ATOM 2015 C C . SER A 1 256 ? -11.001 10.737 21.607 1.00 87.94 256 SER A C 1
ATOM 2017 O O . SER A 1 256 ? -10.164 11.628 21.451 1.00 87.94 256 SER A O 1
ATOM 2019 N N . LEU A 1 257 ? -10.830 9.499 21.129 1.00 86.56 257 LEU A N 1
ATOM 2020 C CA . LEU A 1 257 ? -9.741 9.126 20.228 1.00 86.56 257 LEU A CA 1
ATOM 2021 C C . LEU A 1 257 ? -9.904 9.813 18.858 1.00 86.56 257 LEU A C 1
ATOM 2023 O O . LEU A 1 257 ? -11.036 10.034 18.426 1.00 86.56 257 LEU A O 1
ATOM 2027 N N . PRO A 1 258 ? -8.810 10.089 18.124 1.00 87.44 258 PRO A N 1
ATOM 2028 C CA . PRO A 1 258 ? -8.896 10.408 16.702 1.00 87.44 258 PRO A CA 1
ATOM 2029 C C . PRO A 1 258 ? -9.468 9.218 15.919 1.00 87.44 258 PRO A C 1
ATOM 2031 O O . PRO A 1 258 ? -9.351 8.061 16.341 1.00 87.44 258 PRO A O 1
ATOM 2034 N N . ASN A 1 259 ? -10.048 9.472 14.747 1.00 88.75 259 ASN A N 1
ATOM 2035 C CA . ASN A 1 259 ? -10.497 8.375 13.888 1.00 88.75 259 ASN A CA 1
ATOM 2036 C C . ASN A 1 259 ? -9.300 7.665 13.202 1.00 88.75 259 ASN A C 1
ATOM 2038 O O . ASN A 1 259 ? -8.201 8.222 13.127 1.00 88.75 259 ASN A O 1
ATOM 2042 N N . PRO A 1 260 ? -9.470 6.430 12.686 1.00 89.25 260 PRO A N 1
ATOM 2043 C CA . PRO A 1 260 ? -8.374 5.689 12.057 1.00 89.25 260 PRO A CA 1
ATOM 2044 C C . PRO A 1 260 ? -7.733 6.391 10.851 1.00 89.25 260 PRO A C 1
ATOM 2046 O O . PRO A 1 260 ? -6.524 6.263 10.670 1.00 89.25 260 PRO A O 1
ATOM 2049 N N . GLU A 1 261 ? -8.490 7.171 10.066 1.00 90.12 261 GLU A N 1
ATOM 2050 C CA . GLU A 1 261 ? -7.934 7.971 8.960 1.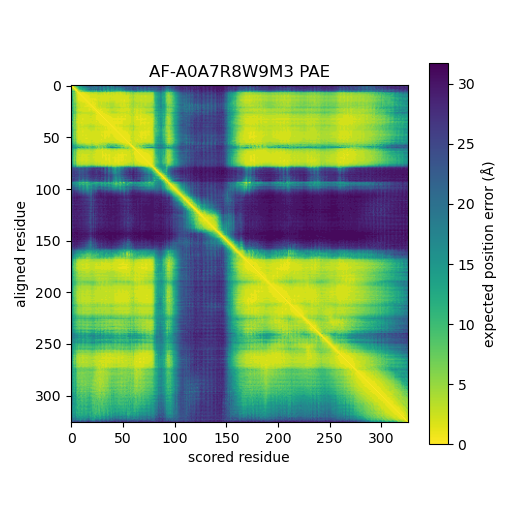00 90.12 261 GLU A CA 1
ATOM 2051 C C . GLU A 1 261 ? -6.939 9.020 9.494 1.00 90.12 261 GLU A C 1
ATOM 2053 O O . GLU A 1 261 ? -5.839 9.168 8.963 1.00 90.12 261 GLU A O 1
ATOM 2058 N N . GLU A 1 262 ? -7.302 9.718 10.575 1.00 91.06 262 GLU A N 1
ATOM 2059 C CA . GLU A 1 262 ? -6.467 10.726 11.238 1.00 91.06 262 GLU A CA 1
ATOM 2060 C C . GLU A 1 262 ? -5.221 10.123 11.892 1.00 91.06 262 GLU A C 1
ATOM 2062 O O . GLU A 1 262 ? -4.138 10.682 11.723 1.00 91.06 262 GLU A O 1
ATOM 2067 N N . MET A 1 263 ? -5.344 8.969 12.563 1.00 92.56 263 MET A N 1
ATOM 2068 C CA . MET A 1 263 ? -4.197 8.248 13.138 1.00 92.56 263 MET A CA 1
ATOM 2069 C C . MET A 1 263 ? -3.215 7.777 12.054 1.00 92.56 263 MET A C 1
ATOM 2071 O O . MET A 1 263 ? -2.003 7.917 12.209 1.00 92.56 263 MET A O 1
ATOM 2075 N N . CYS A 1 264 ? -3.712 7.276 10.918 1.00 93.06 264 CYS A N 1
ATOM 2076 C CA . CYS A 1 264 ? -2.851 6.942 9.780 1.00 93.06 264 CYS A CA 1
ATOM 2077 C C . CYS A 1 264 ? -2.177 8.191 9.190 1.00 93.06 264 CYS A C 1
ATOM 2079 O O . CYS A 1 264 ? -1.007 8.150 8.811 1.00 93.06 264 CYS A O 1
ATOM 2081 N N . LEU A 1 265 ? -2.900 9.313 9.122 1.00 93.50 265 LEU A N 1
ATOM 2082 C CA . LEU A 1 265 ? -2.403 10.564 8.555 1.00 93.50 265 LEU A CA 1
ATOM 2083 C C . LEU A 1 265 ? -1.376 11.273 9.455 1.00 93.50 265 LEU A C 1
ATOM 2085 O O . LEU A 1 265 ? -0.488 11.937 8.921 1.00 93.50 265 LEU A O 1
ATOM 2089 N N . SER A 1 266 ? -1.460 11.157 10.786 1.00 93.69 266 SER A N 1
ATOM 2090 C CA . SER A 1 266 ? -0.413 11.657 11.691 1.00 93.69 266 SER A CA 1
ATOM 2091 C C . SER A 1 266 ? 0.854 10.809 11.584 1.00 93.69 266 SER A C 1
ATOM 2093 O O . SER A 1 266 ? 1.917 11.362 11.304 1.00 93.69 266 SER A O 1
ATOM 2095 N N . LEU A 1 267 ? 0.726 9.477 11.663 1.00 92.88 267 LEU A N 1
ATOM 2096 C CA . LEU A 1 267 ? 1.839 8.540 11.463 1.00 92.88 267 LEU A CA 1
ATOM 2097 C C . LEU A 1 267 ? 2.543 8.775 10.120 1.00 92.88 267 LEU A C 1
ATOM 2099 O O . LEU A 1 267 ? 3.768 8.859 10.073 1.00 92.88 267 LEU A O 1
ATOM 2103 N N . HIS A 1 268 ? 1.788 8.941 9.028 1.00 93.88 268 HIS A N 1
ATOM 2104 C CA . HIS A 1 268 ? 2.387 9.199 7.721 1.00 93.88 268 HIS A CA 1
ATOM 2105 C C . HIS A 1 268 ? 3.129 10.547 7.657 1.00 93.88 268 HIS A C 1
ATOM 2107 O O . HIS A 1 268 ? 4.215 10.611 7.090 1.00 93.88 268 HIS A O 1
ATOM 2113 N N . LYS A 1 269 ? 2.605 11.617 8.272 1.00 93.88 269 LYS A N 1
ATOM 2114 C CA . LYS A 1 269 ? 3.294 12.924 8.320 1.00 93.88 269 LYS A CA 1
ATOM 2115 C C . LYS A 1 269 ? 4.584 12.880 9.135 1.00 93.88 269 LYS A C 1
ATOM 2117 O O . LYS A 1 269 ? 5.562 13.521 8.759 1.00 93.88 269 LYS A O 1
ATOM 2122 N N . GLU A 1 270 ? 4.603 12.128 10.232 1.00 93.56 270 GLU A N 1
ATOM 2123 C CA . GLU A 1 270 ? 5.827 11.896 11.006 1.00 93.56 270 GLU A CA 1
ATOM 2124 C C . GLU A 1 270 ? 6.836 11.051 10.206 1.00 93.56 270 GLU A C 1
ATOM 2126 O O . GLU A 1 270 ? 8.025 11.374 10.191 1.00 93.56 270 GLU A O 1
ATOM 2131 N N . MET A 1 271 ? 6.375 10.033 9.466 1.00 91.50 271 MET A N 1
ATOM 2132 C CA . MET A 1 271 ? 7.215 9.263 8.537 1.00 91.50 271 MET A CA 1
ATOM 2133 C C . MET A 1 271 ? 7.809 10.130 7.419 1.00 91.50 271 MET A C 1
ATOM 2135 O O . MET A 1 271 ? 9.010 10.042 7.162 1.00 91.50 271 MET A O 1
ATOM 2139 N N . GLU A 1 272 ? 6.997 10.980 6.785 1.00 91.25 272 GLU A N 1
ATOM 2140 C CA . GLU A 1 272 ? 7.413 11.897 5.716 1.00 91.25 272 GLU A CA 1
ATOM 2141 C C . GLU A 1 272 ? 8.445 12.914 6.228 1.00 91.25 272 GLU A C 1
ATOM 2143 O O . GLU A 1 272 ? 9.462 13.140 5.573 1.00 91.25 272 GLU A O 1
ATOM 2148 N N . ALA A 1 273 ? 8.257 13.451 7.438 1.00 92.25 273 ALA A N 1
ATOM 2149 C CA . ALA A 1 273 ? 9.223 14.343 8.080 1.00 92.25 273 ALA A CA 1
ATOM 2150 C C . ALA A 1 273 ? 10.555 13.654 8.449 1.00 92.25 273 ALA A C 1
ATOM 2152 O O . ALA A 1 273 ? 11.588 14.320 8.497 1.00 92.25 273 ALA A O 1
ATOM 2153 N N . LEU A 1 274 ? 10.544 12.341 8.709 1.00 89.88 274 LEU A N 1
ATOM 2154 C CA . LEU A 1 274 ? 11.728 11.570 9.108 1.00 89.88 274 LEU A CA 1
ATOM 2155 C C . LEU A 1 274 ? 12.498 10.964 7.917 1.00 89.88 274 LEU A C 1
ATOM 2157 O O . LEU A 1 274 ? 13.719 10.835 7.986 1.00 89.88 274 LEU A O 1
ATOM 2161 N N . HIS A 1 275 ? 11.806 10.594 6.832 1.00 87.25 275 HIS A N 1
ATOM 2162 C CA . HIS A 1 275 ? 12.381 9.840 5.706 1.00 87.25 275 HIS A CA 1
ATOM 2163 C C . HIS A 1 275 ? 12.174 10.476 4.320 1.00 87.25 275 HIS A C 1
ATOM 2165 O O . HIS A 1 275 ? 12.787 10.016 3.355 1.00 87.25 275 HIS A O 1
ATOM 2171 N N . GLY A 1 276 ? 11.356 11.525 4.188 1.00 83.94 276 GLY A N 1
ATOM 2172 C CA . GLY A 1 276 ? 10.980 12.107 2.894 1.00 83.94 276 GLY A CA 1
ATOM 2173 C C . GLY A 1 276 ? 12.169 12.570 2.047 1.00 83.94 276 GLY A C 1
ATOM 2174 O O . GLY A 1 276 ? 12.246 12.224 0.870 1.00 83.94 276 GLY A O 1
ATOM 2175 N N . GLU A 1 277 ? 13.140 13.277 2.638 1.00 86.12 277 GLU A N 1
ATOM 2176 C CA . GLU A 1 277 ? 14.347 13.722 1.916 1.00 86.12 277 GLU A CA 1
ATOM 2177 C C . GLU A 1 277 ? 15.174 12.542 1.377 1.00 86.12 277 GLU A C 1
ATOM 2179 O O . GLU A 1 277 ? 15.626 12.581 0.231 1.00 86.12 277 GLU A O 1
ATOM 2184 N N . LYS A 1 278 ? 15.314 11.466 2.167 1.00 85.44 278 LYS A N 1
ATOM 2185 C CA . LYS A 1 278 ? 16.026 10.242 1.769 1.00 85.44 278 LYS A CA 1
ATOM 2186 C C . LYS A 1 278 ? 15.333 9.567 0.584 1.00 85.44 278 LYS A C 1
ATOM 2188 O O . LYS A 1 278 ? 15.985 9.290 -0.418 1.00 85.44 278 LYS A O 1
ATOM 2193 N N . VAL A 1 279 ? 14.016 9.366 0.665 1.00 82.31 279 VAL A N 1
ATOM 2194 C CA . VAL A 1 279 ? 13.236 8.732 -0.412 1.00 82.31 279 VAL A CA 1
ATOM 2195 C C . VAL A 1 279 ? 13.281 9.577 -1.693 1.00 82.31 279 VAL A C 1
ATOM 2197 O O . VAL A 1 279 ? 13.444 9.033 -2.783 1.00 82.31 279 VAL A O 1
ATOM 2200 N N . VAL A 1 280 ? 13.230 10.911 -1.587 1.00 84.81 280 VAL A N 1
ATOM 2201 C CA . VAL A 1 280 ? 13.394 11.824 -2.736 1.00 84.81 280 VAL A CA 1
ATOM 2202 C C . VAL A 1 280 ? 14.792 11.724 -3.364 1.00 84.81 280 VAL A C 1
ATOM 2204 O O . VAL A 1 280 ? 14.900 11.769 -4.593 1.00 84.81 280 VAL A O 1
ATOM 2207 N N . GLN A 1 281 ? 15.851 11.546 -2.567 1.00 86.38 281 GLN A N 1
ATOM 2208 C CA . GLN A 1 281 ? 17.198 11.286 -3.084 1.00 86.38 281 GLN A CA 1
ATOM 2209 C C . GLN A 1 281 ? 17.273 9.930 -3.807 1.00 86.38 281 GLN A C 1
ATOM 2211 O O . GLN A 1 281 ? 17.748 9.876 -4.942 1.00 86.38 281 GLN A O 1
ATOM 2216 N N . GLU A 1 282 ? 16.754 8.859 -3.202 1.00 83.25 282 GLU A N 1
ATOM 2217 C CA . GLU A 1 282 ? 16.756 7.500 -3.771 1.00 83.25 282 GLU A CA 1
ATOM 2218 C C . GLU A 1 282 ? 15.970 7.434 -5.098 1.00 83.25 282 GLU A C 1
ATOM 2220 O O . GLU A 1 282 ? 16.462 6.876 -6.081 1.00 83.25 282 GLU A O 1
ATOM 2225 N N . ILE A 1 283 ? 14.815 8.112 -5.182 1.00 83.00 283 ILE A N 1
ATOM 2226 C CA . ILE A 1 283 ? 14.059 8.331 -6.433 1.00 83.00 283 ILE A CA 1
ATOM 2227 C C . ILE A 1 283 ? 14.930 9.009 -7.505 1.00 83.00 283 ILE A C 1
ATOM 2229 O O . ILE A 1 283 ? 14.878 8.632 -8.680 1.00 83.00 283 ILE A O 1
ATOM 2233 N N . GLY A 1 284 ? 15.707 10.027 -7.124 1.00 86.00 284 GLY A N 1
ATOM 2234 C CA . GLY A 1 284 ? 16.575 10.775 -8.034 1.00 86.00 284 GLY A CA 1
ATOM 2235 C C . GLY A 1 284 ? 17.709 9.922 -8.603 1.00 86.00 284 GLY A C 1
ATOM 2236 O O . GLY A 1 284 ? 17.895 9.875 -9.820 1.00 86.00 284 GLY A O 1
ATOM 2237 N N . GLU A 1 285 ? 18.423 9.203 -7.735 1.00 87.31 285 GLU A N 1
ATOM 2238 C CA . GLU A 1 285 ? 19.534 8.325 -8.118 1.00 87.31 285 GLU A CA 1
ATOM 2239 C C . GLU A 1 285 ? 19.065 7.168 -9.017 1.00 87.31 285 GLU A C 1
ATOM 2241 O O . GLU A 1 285 ? 19.665 6.912 -10.068 1.00 87.31 285 GLU A O 1
ATOM 2246 N N . LEU A 1 286 ? 17.941 6.527 -8.673 1.00 84.69 286 LEU A N 1
ATOM 2247 C CA . LEU A 1 286 ? 17.347 5.444 -9.462 1.00 84.69 286 LEU A CA 1
ATOM 2248 C C . LEU A 1 286 ? 16.842 5.935 -10.831 1.00 84.69 286 LEU A C 1
ATOM 2250 O O . LEU A 1 286 ? 17.021 5.249 -11.844 1.00 84.69 286 LEU A O 1
ATOM 2254 N N . TYR A 1 287 ? 16.272 7.143 -10.901 1.00 83.88 287 TYR A N 1
ATOM 2255 C CA . TYR A 1 287 ? 15.872 7.757 -12.170 1.00 83.88 287 TYR A CA 1
ATOM 2256 C C . TYR A 1 287 ? 17.077 8.075 -13.070 1.00 83.88 287 TYR A C 1
ATOM 2258 O O . TYR A 1 287 ? 17.037 7.778 -14.270 1.00 83.88 287 TYR A O 1
ATOM 2266 N N . ASP A 1 288 ? 18.161 8.627 -12.521 1.00 89.31 288 ASP A N 1
ATOM 2267 C CA . ASP A 1 288 ? 19.367 8.916 -13.302 1.00 89.31 288 ASP A CA 1
ATOM 2268 C C . ASP A 1 288 ? 20.078 7.633 -13.768 1.00 89.31 288 ASP A C 1
ATOM 2270 O O . ASP A 1 288 ? 20.519 7.572 -14.925 1.00 89.31 288 ASP A O 1
ATOM 2274 N N . GLU A 1 289 ? 20.108 6.561 -12.960 1.00 90.12 289 GLU A N 1
ATOM 2275 C CA . GLU A 1 289 ? 20.617 5.260 -13.420 1.00 90.12 289 GLU A CA 1
ATOM 2276 C C . GLU A 1 289 ? 19.729 4.667 -14.522 1.00 90.12 289 GLU A C 1
ATOM 2278 O O . GLU A 1 289 ? 20.247 4.234 -15.557 1.00 90.12 289 GLU A O 1
ATOM 2283 N N . PHE A 1 290 ? 18.399 4.726 -14.377 1.00 85.81 290 PHE A N 1
ATOM 2284 C CA . PHE A 1 290 ? 17.448 4.304 -15.410 1.00 85.81 290 PHE A CA 1
ATOM 2285 C C . PHE A 1 290 ? 17.655 5.071 -16.724 1.00 85.81 290 PHE A C 1
ATOM 2287 O O . PHE A 1 290 ? 17.726 4.466 -17.801 1.00 85.81 290 PHE A O 1
ATOM 2294 N N . VAL A 1 291 ? 17.818 6.395 -16.662 1.00 89.94 291 VAL A N 1
ATOM 2295 C CA . VAL A 1 291 ? 18.097 7.243 -17.828 1.00 89.94 291 VAL A CA 1
ATOM 2296 C C . VAL A 1 291 ? 19.456 6.897 -18.449 1.00 89.94 291 VAL A C 1
ATOM 2298 O O . VAL A 1 291 ? 19.558 6.791 -19.676 1.00 89.94 291 VAL A O 1
ATOM 2301 N N . ALA A 1 292 ? 20.497 6.669 -17.644 1.00 92.94 292 ALA A N 1
ATOM 2302 C CA . ALA A 1 292 ? 21.818 6.258 -18.121 1.00 92.94 292 ALA A CA 1
ATOM 2303 C C . ALA A 1 292 ? 21.815 4.842 -18.729 1.00 92.94 292 ALA A C 1
ATOM 2305 O O . ALA A 1 292 ? 22.495 4.588 -19.727 1.00 92.94 292 ALA A O 1
ATOM 2306 N N . ARG A 1 293 ? 21.035 3.909 -18.171 1.00 92.94 293 ARG A N 1
ATOM 2307 C CA . ARG A 1 293 ? 20.795 2.560 -18.708 1.00 92.94 293 ARG A CA 1
ATOM 2308 C C . ARG A 1 293 ? 20.067 2.640 -20.046 1.00 92.94 293 ARG A C 1
ATOM 2310 O O . ARG A 1 293 ? 20.594 2.172 -21.052 1.00 92.94 293 ARG A O 1
ATOM 2317 N N . ARG A 1 294 ? 18.934 3.344 -20.110 1.00 89.75 294 ARG A N 1
ATOM 2318 C CA . ARG A 1 294 ? 18.144 3.518 -21.339 1.00 89.75 294 ARG A CA 1
ATOM 2319 C C . ARG A 1 294 ? 18.938 4.197 -22.462 1.00 89.75 294 ARG A C 1
ATOM 2321 O O . ARG A 1 294 ? 18.845 3.760 -23.606 1.00 89.75 294 ARG A O 1
ATOM 2328 N N . LYS A 1 295 ? 19.767 5.205 -22.157 1.00 92.81 295 LYS A N 1
ATOM 2329 C CA . LYS A 1 295 ? 20.682 5.832 -23.137 1.00 92.81 295 LYS A CA 1
ATOM 2330 C C . LYS A 1 295 ? 21.702 4.833 -23.708 1.00 92.81 295 LYS A C 1
ATOM 2332 O O . LYS A 1 295 ? 21.920 4.835 -24.919 1.00 92.81 295 LYS A O 1
ATOM 2337 N N . ARG A 1 296 ? 22.290 3.962 -22.872 1.00 94.44 296 ARG A N 1
ATOM 2338 C CA . ARG A 1 296 ? 23.223 2.900 -23.307 1.00 94.44 296 ARG A CA 1
ATOM 2339 C C . ARG A 1 296 ? 22.543 1.873 -24.219 1.00 94.44 296 ARG A C 1
ATOM 2341 O O . ARG A 1 296 ? 23.092 1.546 -25.268 1.00 94.44 296 ARG A O 1
ATOM 2348 N N . GLU A 1 297 ? 21.345 1.412 -23.863 1.00 91.31 297 GLU A N 1
ATOM 2349 C CA . GLU A 1 297 ? 20.603 0.425 -24.662 1.00 91.31 297 GLU A CA 1
ATOM 2350 C C . GLU A 1 297 ? 20.134 0.991 -26.012 1.00 91.31 297 GLU A C 1
ATOM 2352 O O . GLU A 1 297 ? 20.339 0.360 -27.048 1.00 91.31 297 GLU A O 1
ATOM 2357 N N . VAL A 1 298 ? 19.604 2.221 -26.039 1.00 91.94 298 VAL A N 1
ATOM 2358 C CA . VAL A 1 298 ? 19.220 2.899 -27.293 1.00 91.94 298 VAL A CA 1
ATOM 2359 C C . VAL A 1 298 ? 20.430 3.104 -28.213 1.00 91.94 298 VAL A C 1
ATOM 2361 O O . VAL A 1 298 ? 20.320 2.900 -29.421 1.00 91.94 298 VAL A O 1
ATOM 2364 N N . ALA A 1 299 ? 21.601 3.451 -27.666 1.00 93.62 299 ALA A N 1
ATOM 2365 C CA . ALA A 1 299 ? 22.831 3.547 -28.453 1.00 93.62 299 ALA A CA 1
ATOM 2366 C C . ALA A 1 299 ? 23.270 2.182 -29.022 1.00 93.62 299 ALA A C 1
ATOM 2368 O O . ALA A 1 299 ? 23.684 2.109 -30.181 1.00 93.62 299 ALA A O 1
ATOM 2369 N N . ARG A 1 300 ? 23.132 1.096 -28.245 1.00 93.94 300 ARG A N 1
ATOM 2370 C CA . ARG A 1 300 ? 23.456 -0.269 -28.690 1.00 93.94 300 ARG A CA 1
ATOM 2371 C C . ARG A 1 300 ? 22.565 -0.717 -29.848 1.00 93.94 300 ARG A C 1
ATOM 2373 O O . ARG A 1 300 ? 23.094 -1.148 -30.870 1.00 93.94 300 ARG A O 1
ATOM 2380 N N . GLU A 1 301 ? 21.245 -0.570 -29.731 1.00 92.56 301 GLU A N 1
ATOM 2381 C CA . GLU A 1 301 ? 20.325 -0.950 -30.814 1.00 92.56 301 GLU A CA 1
ATOM 2382 C C . GLU A 1 301 ? 20.445 -0.045 -32.046 1.00 92.56 301 GLU A C 1
ATOM 2384 O O . GLU A 1 301 ? 20.276 -0.515 -33.175 1.00 92.56 301 GLU A O 1
ATOM 2389 N N . LEU A 1 302 ? 20.814 1.228 -31.875 1.00 93.75 302 LEU A N 1
ATOM 2390 C CA . LEU A 1 302 ? 21.110 2.114 -32.999 1.00 93.75 302 LEU A CA 1
ATOM 2391 C C . LEU A 1 302 ? 22.336 1.632 -33.796 1.00 93.75 302 LEU A C 1
ATOM 2393 O O . LEU A 1 302 ? 22.270 1.566 -35.025 1.00 93.75 302 LEU A O 1
ATOM 2397 N N . GLU A 1 303 ? 23.432 1.250 -33.132 1.00 94.44 303 GLU A N 1
ATOM 2398 C CA . GLU A 1 303 ? 24.606 0.682 -33.815 1.00 94.44 303 GLU A CA 1
ATOM 2399 C C . GLU A 1 303 ? 24.336 -0.716 -34.390 1.00 94.44 303 GLU A C 1
ATOM 2401 O O . GLU A 1 303 ? 24.722 -0.987 -35.529 1.00 94.44 303 GLU A O 1
ATOM 2406 N N . ALA A 1 304 ? 23.596 -1.575 -33.681 1.00 92.56 304 ALA A N 1
ATOM 2407 C CA . ALA A 1 304 ? 23.161 -2.868 -34.213 1.00 92.56 304 ALA A CA 1
ATOM 2408 C C . ALA A 1 304 ? 22.320 -2.697 -35.492 1.00 92.56 304 ALA A C 1
ATOM 2410 O O . ALA A 1 304 ? 22.522 -3.410 -36.473 1.00 92.56 304 ALA A O 1
ATOM 2411 N N . THR A 1 305 ? 21.429 -1.703 -35.533 1.00 93.25 305 THR A N 1
ATOM 2412 C CA . THR A 1 305 ? 20.592 -1.399 -36.706 1.00 93.25 305 THR A CA 1
ATOM 2413 C C . THR A 1 305 ? 21.400 -0.811 -37.865 1.00 93.25 305 THR A C 1
ATOM 2415 O O . THR A 1 305 ? 21.222 -1.239 -39.008 1.00 93.25 305 THR A O 1
ATOM 2418 N N . LYS A 1 306 ? 22.359 0.086 -37.592 1.00 94.50 306 LYS A N 1
ATOM 2419 C CA . LYS A 1 306 ? 23.328 0.558 -38.602 1.00 94.50 306 LYS A CA 1
ATOM 2420 C C . LYS A 1 306 ? 24.147 -0.598 -39.182 1.00 94.50 306 LYS A C 1
ATOM 2422 O O . LYS A 1 306 ? 24.379 -0.630 -40.390 1.00 94.50 306 LYS A O 1
ATOM 2427 N N . LEU A 1 307 ? 24.579 -1.547 -38.347 1.00 93.19 307 LEU A N 1
ATOM 2428 C CA . LEU A 1 307 ? 25.333 -2.722 -38.784 1.00 93.19 307 LEU A CA 1
ATOM 2429 C C . LEU A 1 307 ? 24.470 -3.675 -39.624 1.00 93.19 307 LEU A C 1
ATOM 2431 O O . LEU A 1 307 ? 24.928 -4.106 -40.681 1.00 93.19 307 LEU A O 1
ATOM 2435 N N . ARG A 1 308 ? 23.219 -3.937 -39.211 1.00 92.38 308 ARG A N 1
ATOM 2436 C CA . ARG A 1 308 ? 22.232 -4.714 -39.987 1.00 92.38 308 ARG A CA 1
ATOM 2437 C C . ARG A 1 308 ? 22.078 -4.138 -41.404 1.00 92.38 308 ARG A C 1
ATOM 2439 O O . ARG A 1 308 ? 22.398 -4.834 -42.363 1.00 92.38 308 ARG A O 1
ATOM 2446 N N . SER A 1 309 ? 21.755 -2.846 -41.532 1.00 91.94 309 SER A N 1
ATOM 2447 C CA . SER A 1 309 ? 21.595 -2.178 -42.840 1.00 91.94 309 SER A CA 1
ATOM 2448 C C . SER A 1 309 ? 22.888 -2.124 -43.676 1.00 91.94 309 SER A C 1
ATOM 2450 O O . SER A 1 309 ? 22.844 -2.188 -44.904 1.00 91.94 309 SER A O 1
ATOM 2452 N N . ARG A 1 310 ? 24.070 -2.047 -43.044 1.00 94.50 310 ARG A N 1
ATOM 2453 C CA . ARG A 1 310 ? 25.357 -2.156 -43.761 1.00 94.50 310 ARG A CA 1
ATOM 2454 C C . ARG A 1 310 ? 25.588 -3.557 -44.327 1.00 94.50 310 ARG A C 1
ATOM 2456 O O . ARG A 1 310 ? 26.034 -3.667 -45.464 1.00 94.50 310 ARG A O 1
ATOM 2463 N N . MET A 1 311 ? 25.301 -4.613 -43.563 1.00 91.69 311 MET A N 1
ATOM 2464 C CA . MET A 1 311 ? 25.455 -5.990 -44.050 1.00 91.69 311 MET A CA 1
ATOM 2465 C C . MET A 1 311 ? 24.433 -6.343 -45.134 1.00 91.69 311 MET A C 1
ATOM 2467 O O . MET A 1 311 ? 24.761 -7.092 -46.047 1.00 91.69 311 MET A O 1
ATOM 2471 N N . GLU A 1 312 ? 23.229 -5.784 -45.054 1.00 94.62 312 GLU A N 1
ATOM 2472 C CA . GLU A 1 312 ? 22.179 -5.898 -46.070 1.00 94.62 312 GLU A CA 1
ATOM 2473 C C . GLU A 1 312 ? 22.653 -5.334 -47.417 1.00 94.62 312 GLU A C 1
ATOM 2475 O O . GLU A 1 312 ? 22.771 -6.086 -48.380 1.00 94.62 312 GLU A O 1
ATOM 2480 N N . LYS A 1 313 ? 23.133 -4.084 -47.440 1.00 95.06 313 LYS A N 1
ATOM 2481 C CA . LYS A 1 313 ? 23.718 -3.457 -48.642 1.00 95.06 313 LYS A CA 1
ATOM 2482 C C . LYS A 1 313 ? 24.914 -4.208 -49.222 1.00 95.06 313 LYS A C 1
ATOM 2484 O O . LYS A 1 313 ? 25.112 -4.227 -50.435 1.00 95.06 313 LYS A O 1
ATOM 2489 N N . VAL A 1 314 ? 25.721 -4.846 -48.372 1.00 93.00 314 VAL A N 1
ATOM 2490 C CA . VAL A 1 314 ? 26.843 -5.692 -48.810 1.00 93.00 314 VAL A CA 1
ATOM 2491 C C . VAL A 1 314 ? 26.362 -7.006 -49.443 1.00 93.00 314 VAL A C 1
ATOM 2493 O O . VAL A 1 314 ? 27.035 -7.502 -50.345 1.00 93.00 314 VAL A O 1
ATOM 2496 N N . LYS A 1 31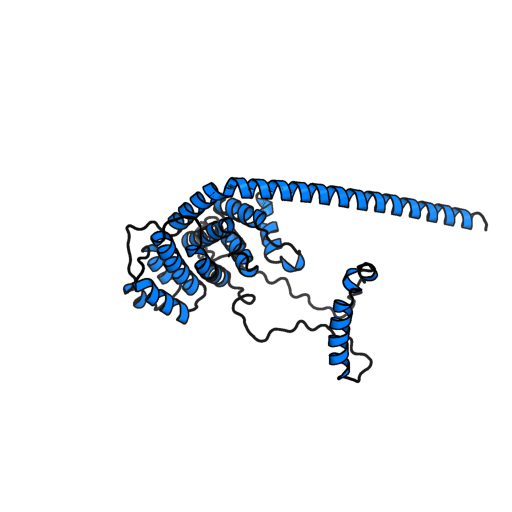5 ? 25.207 -7.556 -49.036 1.00 92.88 315 LYS A N 1
ATOM 2497 C CA . LYS A 1 315 ? 24.573 -8.689 -49.735 1.00 92.88 315 LYS A CA 1
ATOM 2498 C C . LYS A 1 315 ? 24.003 -8.256 -51.081 1.00 92.88 315 LYS A C 1
ATOM 2500 O O . LYS A 1 315 ? 24.399 -8.839 -52.082 1.00 92.88 315 LYS A O 1
ATOM 2505 N N . GLU A 1 316 ? 23.187 -7.199 -51.102 1.00 93.62 316 GLU A N 1
ATOM 2506 C CA . GLU A 1 316 ? 22.592 -6.626 -52.323 1.00 93.62 316 GLU A CA 1
ATOM 2507 C C . GLU A 1 316 ? 23.674 -6.374 -53.386 1.00 93.62 316 GLU A C 1
ATOM 2509 O O . GLU A 1 316 ? 23.604 -6.897 -54.494 1.00 93.62 316 GLU A O 1
ATOM 2514 N N . THR A 1 317 ? 24.754 -5.678 -53.005 1.00 90.94 317 THR A N 1
ATOM 2515 C CA . THR A 1 317 ? 25.891 -5.384 -53.898 1.00 90.94 317 THR A CA 1
ATOM 2516 C C . THR A 1 317 ? 26.590 -6.656 -54.396 1.00 90.94 317 THR A C 1
ATOM 2518 O O . THR A 1 317 ? 27.096 -6.688 -55.515 1.00 90.94 317 THR A O 1
ATOM 2521 N N . LYS A 1 318 ? 26.654 -7.714 -53.577 1.00 91.50 318 LYS A N 1
ATOM 2522 C CA . LYS A 1 318 ? 27.294 -8.983 -53.950 1.00 91.50 318 LYS A CA 1
ATOM 2523 C C . LYS A 1 318 ? 26.423 -9.802 -54.905 1.00 91.50 318 LYS A C 1
ATOM 2525 O O . LYS A 1 318 ? 26.958 -10.403 -55.831 1.00 91.50 318 LYS A O 1
ATOM 2530 N N . GLU A 1 319 ? 25.114 -9.824 -54.689 1.00 92.25 319 GLU A N 1
ATOM 2531 C CA . GLU A 1 319 ? 24.142 -10.474 -55.574 1.00 92.25 319 GLU A CA 1
ATOM 2532 C C . GLU A 1 319 ? 24.112 -9.753 -56.933 1.00 92.25 319 GLU A C 1
ATOM 2534 O O . GLU A 1 319 ? 24.319 -10.388 -57.965 1.00 92.25 319 GLU A O 1
ATOM 2539 N N . GLU A 1 320 ? 24.074 -8.415 -56.927 1.00 91.44 320 GLU A N 1
ATOM 2540 C CA . GLU A 1 320 ? 24.238 -7.571 -58.119 1.00 91.44 320 GLU A CA 1
ATOM 2541 C C . GLU A 1 320 ? 25.528 -7.828 -58.917 1.00 91.44 320 GLU A C 1
ATOM 2543 O O . GLU A 1 320 ? 25.551 -7.568 -60.119 1.00 91.44 320 GLU A O 1
ATOM 2548 N N . LEU A 1 321 ? 26.624 -8.238 -58.271 1.00 87.81 321 LEU A N 1
ATOM 2549 C CA . LEU A 1 321 ? 27.883 -8.555 -58.954 1.00 87.81 321 LEU A CA 1
ATOM 2550 C C . LEU A 1 321 ? 27.857 -9.968 -59.546 1.00 87.81 321 LEU A C 1
ATOM 2552 O O . LEU A 1 321 ? 28.260 -10.143 -60.692 1.00 87.81 321 LEU A O 1
ATOM 2556 N N . LEU A 1 322 ? 27.321 -10.949 -58.815 1.00 88.31 322 LEU A N 1
ATOM 2557 C CA . LEU A 1 322 ? 27.188 -12.332 -59.289 1.00 88.31 322 LEU A CA 1
ATOM 2558 C C . LEU A 1 322 ? 26.261 -12.451 -60.509 1.00 88.31 322 LEU A C 1
ATOM 2560 O O . LEU A 1 322 ? 26.538 -13.246 -61.406 1.00 88.31 322 LEU A O 1
ATOM 2564 N N . ASP A 1 323 ? 25.204 -11.640 -60.581 1.00 87.88 323 ASP A N 1
ATOM 2565 C CA . ASP A 1 323 ? 24.315 -11.589 -61.750 1.00 87.88 323 ASP A CA 1
ATOM 2566 C C . ASP A 1 323 ? 24.911 -10.811 -62.942 1.00 87.88 323 ASP A C 1
ATOM 2568 O O . ASP A 1 323 ? 24.419 -10.940 -64.060 1.00 87.88 323 ASP A O 1
ATOM 2572 N N . LYS A 1 324 ? 25.995 -10.044 -62.741 1.00 84.25 324 LYS A N 1
ATOM 2573 C CA . LYS A 1 324 ? 26.772 -9.386 -63.817 1.00 84.25 324 LYS A CA 1
ATOM 2574 C C . LYS A 1 324 ? 27.955 -10.231 -64.315 1.00 84.25 324 LYS A C 1
ATOM 2576 O O . LYS A 1 324 ? 28.583 -9.859 -65.303 1.00 84.25 324 LYS A O 1
ATOM 2581 N N . GLU A 1 325 ? 28.258 -11.345 -63.648 1.00 76.25 325 GLU A N 1
ATOM 2582 C CA . GLU A 1 325 ? 29.292 -12.323 -64.031 1.00 76.25 325 GLU A CA 1
ATOM 2583 C C . GLU A 1 325 ? 28.715 -13.556 -64.770 1.00 76.25 325 GLU A C 1
ATOM 2585 O O . GLU A 1 325 ? 29.432 -14.536 -64.988 1.00 76.25 325 GLU A O 1
ATOM 2590 N N . ARG A 1 326 ? 27.429 -13.520 -65.154 1.00 60.84 326 ARG A N 1
ATOM 2591 C CA . ARG A 1 326 ? 26.684 -14.595 -65.837 1.00 60.84 326 ARG A CA 1
ATOM 2592 C C . ARG A 1 326 ? 26.292 -14.247 -67.273 1.00 60.84 326 ARG A C 1
ATOM 2594 O O . ARG A 1 326 ? 26.257 -15.208 -68.073 1.00 60.84 326 ARG A O 1
#

Foldseek 3Di:
DDDDPVVLVVVLVCLLPCPVNVDAADLLRLLVVLVVCVVVLVLLVSLSSLLSCLLVVCCQVHLLSVLSNLLSLVSCLVVQGPPDPDPPDDRPNHDADDDPPDPPPPVPDPPPPPPPPPVPDVVCVDVVNVVVVVVVVVVVVVDDDDPDDDDDPPPPPPPDDPLRPPDRDSLLSSLVSLQSSLVNLCVQPDDDPLLSVQLSLLSPLSSCLSNVVVVSNLVSLVVQLVREYEVVSVVSSCVRDPPCNVSSVSGHYDNVDDHSSVSSVRSSVVVCVVCVVVSVVVSVVVVVVVVVVVVVVVVVVVVVVVVVVVVVVVVVVVVVVVVVVD

Radius of gyration: 27.2 Å; Cα contacts (8 Å, |Δi|>4): 269; chains: 1; bounding box: 59×60×92 Å

Nearest PDB structures (foldseek):
  7v6q-assembly2_H  TM=3.892E-01  e=4.906E+00  Homo sapiens
  7v1k-assembly1_A-2  TM=3.296E-01  e=3.914E+00  Homo sapiens
  7v1m-assembly2_G  TM=2.709E-01  e=9.664E+00  Homo sapiens

Mean predicted aligned error: 14.18 Å

pLDDT: mean 74.8, std 21.6, range [27.75, 95.06]

InterPro domains:
  IPR019266 Small ribosomal subunit protein mS27 [PTHR21393] (11-320)
  IPR034913 mS27/PTCD2 [PF10037] (11-110)
  IPR034913 mS27/PTCD2 [PF10037] (155-314)

Solvent-accessible surface area (backbone atoms only — not comparable to full-atom values): 19063 Å² total; per-residue (Å²): 134,88,85,56,83,82,51,51,69,57,50,50,55,42,50,77,42,20,77,87,68,69,43,75,80,47,83,55,55,42,35,54,48,36,54,53,24,53,78,63,59,36,18,45,61,16,26,51,57,33,32,50,36,51,78,64,73,44,49,75,81,33,68,62,42,34,30,46,30,53,28,20,40,48,43,22,74,75,55,50,45,80,83,70,90,54,102,77,69,70,85,65,80,57,78,83,77,76,72,78,76,78,78,77,79,64,87,79,75,83,76,79,78,74,74,89,64,67,94,73,49,71,74,72,71,34,68,70,53,46,51,53,51,50,49,56,52,53,66,56,66,79,72,81,87,78,93,80,75,79,76,76,81,69,77,78,77,70,95,60,88,73,82,64,86,72,60,69,53,55,54,35,36,46,9,45,36,38,40,70,42,39,80,42,51,75,76,45,98,50,76,54,71,65,60,38,51,28,49,36,46,49,30,37,40,50,8,26,46,46,44,64,38,58,86,54,25,57,51,42,49,60,63,26,46,78,45,54,32,41,56,66,56,59,63,52,48,64,74,66,43,89,88,47,73,68,67,59,70,64,45,35,69,35,87,84,55,72,52,72,53,54,54,27,51,50,38,33,52,48,40,44,76,73,42,41,71,60,50,54,48,53,45,48,55,53,49,52,49,51,52,55,50,52,53,52,52,54,52,49,53,51,51,52,50,55,49,50,56,51,53,48,53,53,47,54,56,48,52,61,46,58,69,72,74,112

Organism: NCBI:txid163714

Secondary structure (DSSP, 8-state):
----GGGHHHHHHHHHTHHHHT----HHHHHHHHHHHHTTT-HHHHHHHHHHHHTTT-TTT-HHHHHHHHHHHHHHHHH--TT---TT-----S---PPPPP----SS-------TTGGG-GGGG-HHHHHHHHHHHHHGGG----SS----------SS--SSSS---HHHHHHHHHHHHTTTTTT-SSS-HHHHHHHHHHHHHHHHHHTT-HHHHHHHHHHHTTS-B-HHHHHHHHHH-TT-TTGGGGS-B-TTSPPHHHHHHHHHHHHHHHHHHHHHHHHHHHHHHHHHHHHHHHHHHHHHHHHHHHHHHHHHHHHHHHTT--